Protein AF-A0A168EEK5-F1 (afdb_monomer)

Sequence (231 aa):
MYARYNQIPYPTHKSPMDGDTAHRDLDWIAAARTDRVFALAPSPRGPVPRAAKLRLLQTAFWPALARWVEARQEVLPGGTLVGGWWRADMLGMLDWYRDCLGLVPRWDDAVAAHRDGVWRDALLSSPWFHWPEFFHLLKEPVRDAEGRLVTEEATGGVLYRDRDPRGEGMEDAFMDVWEAVANKRPLKKTARGEFILPHMLPPRGEWKRIQQQRRKLMAQEAAEIGPCASC

Mean predicted aligned error: 12.56 Å

pLDDT: mean 74.33, std 18.14, range [28.52, 96.31]

Radius of gyration: 22.25 Å; Cα contacts (8 Å, |Δi|>4): 232; chains: 1; bounding box: 66×75×54 Å

Nearest PDB structures (foldseek):
  6wu6-assembly1_A  TM=2.302E-01  e=5.142E+00  Escherichia coli SE11

Organism: Cordyceps fumosorosea (strain ARSEF 2679) (NCBI:txid1081104)

Secondary structure (DSSP, 8-state):
-------PPPPSS--TTSS-TT---HHHHHHHHHSHHHH---BTTBSPPHHHHHHHIIIIIHHHHHHHHHHH-EE-TTS-EES---HHHHHHHHHHHHHHHTPPPTTT-HHHHTTS-HHHHHHHHSTTTT-GGGHHHHEEE-B-TTSPBPB-TTT-PBPEEEPPTTSTTHHHHHHHHHHHHHTTSPPPB-TTS-B--GGGSPPHHHHHHHHHHHHHHHHHHHHHS------

Foldseek 3Di:
DPPPPDLPPQDQADDQFPDPLPRRPVSNVVNLCPPCLQNDDQDVVGHRDPVSLLVCCQPPVQQSLLVNQVVQWDQDDPRDTDSFDDLRSVLSSLQVLCSSVVHDGCVNPVLRSLQVLSLLSCLQSHLCVPPCLCVVLQKDFDADPVRHFDADPVPRHTDIDGDRSRDPCSVVVSSVSCVVDRRPDDFDADPVRHGDTNVPDDDPVVVVVVVVVVVVVVVVVVVVPPDDPDD

Structure (mmCIF, N/CA/C/O backbone):
data_AF-A0A168EEK5-F1
#
_entry.id   AF-A0A168EEK5-F1
#
loop_
_atom_site.group_PDB
_atom_site.id
_atom_site.type_symbol
_atom_site.label_atom_id
_atom_site.label_alt_id
_atom_site.label_comp_id
_atom_site.label_asym_id
_atom_site.label_entity_id
_atom_site.label_seq_id
_atom_site.pdbx_PDB_ins_code
_atom_site.Cartn_x
_atom_site.Cartn_y
_atom_site.Cartn_z
_atom_site.occupancy
_atom_site.B_iso_or_equiv
_atom_site.auth_seq_id
_atom_site.auth_comp_id
_atom_site.auth_asym_id
_atom_site.auth_atom_id
_atom_site.pdbx_PDB_model_num
ATOM 1 N N . MET A 1 1 ? -37.521 -4.711 -8.723 1.00 28.52 1 MET A N 1
ATOM 2 C CA . MET A 1 1 ? -37.118 -5.326 -7.439 1.00 28.52 1 MET A CA 1
ATOM 3 C C . MET A 1 1 ? -35.620 -5.566 -7.474 1.00 28.52 1 MET A C 1
ATOM 5 O O . MET A 1 1 ? -35.177 -6.490 -8.140 1.00 28.52 1 MET A O 1
ATOM 9 N N . TYR A 1 2 ? -34.833 -4.694 -6.842 1.00 29.92 2 TYR A N 1
ATOM 10 C CA . TYR A 1 2 ? -33.397 -4.917 -6.689 1.00 29.92 2 TYR A CA 1
ATOM 11 C C . TYR A 1 2 ? -33.221 -6.009 -5.645 1.00 29.92 2 TYR A C 1
ATOM 13 O O . TYR A 1 2 ? -33.530 -5.791 -4.473 1.00 29.92 2 TYR A O 1
ATOM 21 N N . ALA A 1 3 ? -32.802 -7.198 -6.074 1.00 29.02 3 ALA A N 1
ATOM 22 C CA . ALA A 1 3 ? -32.396 -8.222 -5.133 1.00 29.02 3 ALA A CA 1
ATOM 23 C C . ALA A 1 3 ? -31.322 -7.604 -4.230 1.00 29.02 3 ALA A C 1
ATOM 25 O O . ALA A 1 3 ? -30.309 -7.083 -4.705 1.00 29.02 3 ALA A O 1
ATOM 26 N N . ARG A 1 4 ? -31.597 -7.604 -2.923 1.00 36.88 4 ARG A N 1
ATOM 27 C CA . ARG A 1 4 ? -30.590 -7.426 -1.881 1.00 36.88 4 ARG A CA 1
ATOM 28 C C . ARG A 1 4 ? -29.648 -8.614 -2.026 1.00 36.88 4 ARG A C 1
ATOM 30 O O . ARG A 1 4 ? -29.848 -9.649 -1.404 1.00 36.88 4 ARG A O 1
ATOM 37 N N . TYR A 1 5 ? -28.716 -8.514 -2.966 1.00 38.09 5 TYR A N 1
ATOM 38 C CA . TYR A 1 5 ? -27.687 -9.517 -3.145 1.00 38.09 5 TYR A CA 1
ATOM 39 C C . TYR A 1 5 ? -26.850 -9.477 -1.881 1.00 38.09 5 TYR A C 1
ATOM 41 O O . TYR A 1 5 ? -26.277 -8.437 -1.560 1.00 38.09 5 TYR A O 1
ATOM 49 N N . ASN A 1 6 ? -26.886 -10.588 -1.152 1.00 35.19 6 ASN A N 1
ATOM 50 C CA . ASN A 1 6 ? -26.105 -10.841 0.043 1.00 35.19 6 ASN A CA 1
ATOM 51 C C . ASN A 1 6 ? -24.663 -10.392 -0.215 1.00 35.19 6 ASN A C 1
ATOM 53 O O . ASN A 1 6 ? -23.906 -11.092 -0.886 1.00 35.19 6 ASN A O 1
ATOM 57 N N . GLN A 1 7 ? -24.299 -9.204 0.279 1.00 34.62 7 GLN A N 1
ATOM 58 C CA . GLN A 1 7 ? -22.907 -8.898 0.558 1.00 34.62 7 GLN A CA 1
ATOM 59 C C . GLN A 1 7 ? -22.486 -9.997 1.521 1.00 34.62 7 GLN A C 1
ATOM 61 O O . GLN A 1 7 ? -22.983 -10.044 2.646 1.00 34.62 7 GLN A O 1
ATOM 66 N N . ILE A 1 8 ? -21.665 -10.934 1.051 1.00 35.31 8 ILE A N 1
ATOM 67 C CA . ILE A 1 8 ? -20.994 -11.846 1.965 1.00 35.31 8 ILE A CA 1
ATOM 68 C C . ILE A 1 8 ? -20.246 -10.919 2.927 1.00 35.31 8 ILE A C 1
ATOM 70 O O . ILE A 1 8 ? -19.506 -10.053 2.445 1.00 35.31 8 ILE A O 1
ATOM 74 N N . PRO A 1 9 ? -20.512 -10.983 4.242 1.00 42.03 9 PRO A N 1
ATOM 75 C CA . PRO A 1 9 ? -19.801 -10.144 5.186 1.00 42.03 9 PRO A CA 1
ATOM 76 C C . PRO A 1 9 ? -18.316 -10.429 4.988 1.00 42.03 9 PRO A C 1
ATOM 78 O O . PRO A 1 9 ? -17.881 -11.568 5.149 1.00 42.03 9 PRO A O 1
ATOM 81 N N . TYR A 1 10 ? -17.561 -9.414 4.553 1.00 44.94 10 TYR A N 1
ATOM 82 C CA . TYR A 1 10 ? -16.107 -9.524 4.491 1.00 44.94 10 TYR A CA 1
ATOM 83 C C . TYR A 1 10 ? -15.633 -10.043 5.849 1.00 44.94 10 TYR A C 1
ATOM 85 O O . TYR A 1 10 ? -16.121 -9.519 6.856 1.00 44.94 10 TYR A O 1
ATOM 93 N N . PRO A 1 11 ? -14.751 -11.055 5.897 1.00 45.19 11 PRO A N 1
ATOM 94 C CA . PRO A 1 11 ? -14.487 -11.789 7.125 1.00 45.19 11 PRO A CA 1
ATOM 95 C C . PRO A 1 11 ? -14.164 -10.842 8.282 1.00 45.19 11 PRO A C 1
ATOM 97 O O . PRO A 1 11 ? -13.227 -10.045 8.234 1.00 45.19 11 PRO A O 1
ATOM 100 N N . THR A 1 12 ? -15.010 -10.884 9.308 1.00 39.84 12 THR A N 1
ATOM 101 C CA . THR A 1 12 ? -14.956 -10.005 10.483 1.00 39.84 12 THR A CA 1
ATOM 102 C C . THR A 1 12 ? -14.073 -10.564 11.597 1.00 39.84 12 THR A C 1
ATOM 104 O O . THR A 1 12 ? -13.832 -9.884 12.594 1.00 39.84 12 THR A O 1
ATOM 107 N N . HIS A 1 13 ? -13.613 -11.807 11.457 1.00 41.59 13 HIS A N 1
ATOM 108 C CA . HIS A 1 13 ? -12.846 -12.550 12.450 1.00 41.59 13 HIS A CA 1
ATOM 109 C C . HIS A 1 13 ? -11.891 -13.457 11.668 1.00 41.59 13 HIS A C 1
ATOM 111 O O . HIS A 1 13 ? -12.362 -14.228 10.839 1.00 41.59 13 HIS A O 1
ATOM 117 N N . LYS A 1 14 ? -10.587 -13.330 11.944 1.00 45.62 14 LYS A N 1
ATOM 118 C CA . LYS A 1 14 ? -9.422 -13.785 11.154 1.00 45.62 14 LYS A CA 1
ATOM 119 C C . LYS A 1 14 ? -9.026 -12.875 9.979 1.00 45.62 14 LYS A C 1
ATOM 121 O O . LYS A 1 14 ? -9.670 -12.817 8.935 1.00 45.62 14 LYS A O 1
ATOM 126 N N . SER A 1 15 ? -7.898 -12.189 10.169 1.00 41.69 15 SER A N 1
ATOM 127 C CA . SER A 1 15 ? -6.927 -11.932 9.100 1.00 41.69 15 SER A CA 1
ATOM 128 C C . SER A 1 15 ? -6.338 -13.281 8.652 1.00 41.69 15 SER A C 1
ATOM 130 O O . SER A 1 15 ? -6.262 -14.188 9.487 1.00 41.69 15 SER A O 1
ATOM 132 N N . PRO A 1 16 ? -5.936 -13.439 7.379 1.00 43.69 16 PRO A N 1
ATOM 133 C CA . PRO A 1 16 ? -5.444 -14.691 6.776 1.00 43.69 16 PRO A CA 1
ATOM 134 C C . PRO A 1 16 ? -4.060 -15.146 7.295 1.00 43.69 16 PRO A C 1
ATOM 136 O O . PRO A 1 16 ? -3.166 -15.457 6.517 1.00 43.69 16 PRO A O 1
ATOM 139 N N . MET A 1 17 ? -3.847 -15.113 8.608 1.00 42.84 17 MET A N 1
ATOM 140 C CA . MET A 1 17 ? -2.540 -14.790 9.176 1.00 42.84 17 MET A CA 1
ATOM 141 C C . MET A 1 17 ? -2.108 -15.590 10.398 1.00 42.84 17 MET A C 1
ATOM 143 O O . MET A 1 17 ? -0.962 -15.471 10.828 1.00 42.84 17 MET A O 1
ATOM 147 N N . ASP A 1 18 ? -2.987 -16.435 10.926 1.00 38.84 18 ASP A N 1
ATOM 148 C CA . ASP A 1 18 ? -2.570 -17.485 11.850 1.00 38.84 18 ASP A CA 1
ATOM 149 C C . ASP A 1 18 ? -2.325 -18.763 11.055 1.00 38.84 18 ASP A C 1
ATOM 151 O O . ASP A 1 18 ? -3.239 -19.531 10.754 1.00 38.84 18 ASP A O 1
ATOM 155 N N . GLY A 1 19 ? -1.067 -18.956 10.692 1.00 36.19 19 GLY A N 1
ATOM 156 C CA . GLY A 1 19 ? -0.589 -20.112 9.955 1.00 36.19 19 GLY A CA 1
ATOM 157 C C . GLY A 1 19 ? 0.558 -19.682 9.070 1.00 36.19 19 GLY A C 1
ATOM 158 O O . GLY A 1 19 ? 0.559 -18.564 8.559 1.00 36.19 19 GLY A O 1
ATOM 159 N N . ASP A 1 20 ? 1.557 -20.542 8.912 1.00 40.41 20 ASP A N 1
ATOM 160 C CA . ASP A 1 20 ? 2.596 -20.323 7.918 1.00 40.41 20 ASP A CA 1
ATOM 161 C C . ASP A 1 20 ? 1.953 -19.899 6.577 1.00 40.41 20 ASP A C 1
ATOM 163 O O . ASP A 1 20 ? 0.826 -20.293 6.260 1.00 40.41 20 ASP A O 1
ATOM 167 N N . THR A 1 21 ? 2.653 -19.082 5.796 1.00 44.56 21 THR A N 1
ATOM 168 C CA . THR A 1 21 ? 2.170 -18.491 4.536 1.00 44.56 21 THR A CA 1
ATOM 169 C C . THR A 1 21 ? 1.613 -19.482 3.487 1.00 44.56 21 THR A C 1
ATOM 171 O O . THR A 1 21 ? 1.213 -19.041 2.413 1.00 44.56 21 THR A O 1
ATOM 174 N N . ALA A 1 22 ? 1.576 -20.797 3.742 1.00 41.34 22 ALA A N 1
ATOM 175 C CA . ALA A 1 22 ? 0.928 -21.811 2.913 1.00 41.34 22 ALA A CA 1
ATOM 176 C C . ALA A 1 22 ? -0.596 -21.928 3.107 1.00 41.34 22 ALA A C 1
ATOM 178 O O . ALA A 1 22 ? -1.277 -22.406 2.198 1.00 41.34 22 ALA A O 1
ATOM 179 N N . HIS A 1 23 ? -1.168 -21.489 4.232 1.00 45.25 23 HIS A N 1
ATOM 180 C CA . HIS A 1 23 ? -2.604 -21.653 4.492 1.00 45.25 23 HIS A CA 1
ATOM 181 C C . HIS A 1 23 ? -3.375 -20.377 4.166 1.00 45.25 23 HIS A C 1
ATOM 183 O O . HIS A 1 23 ? -3.824 -19.646 5.046 1.00 45.25 23 HIS A O 1
ATOM 189 N N . ARG A 1 24 ? -3.548 -20.115 2.865 1.00 52.59 24 ARG A N 1
ATOM 190 C CA . ARG A 1 24 ? -4.517 -19.115 2.404 1.00 52.59 24 ARG A CA 1
ATOM 191 C C . ARG A 1 24 ? -5.878 -19.420 3.035 1.00 52.59 24 ARG A C 1
ATOM 193 O O . ARG A 1 24 ? -6.390 -20.529 2.877 1.00 52.59 24 ARG A O 1
ATOM 200 N N . ASP A 1 25 ? -6.481 -18.439 3.696 1.00 53.81 25 ASP A N 1
ATOM 201 C CA . ASP A 1 25 ? -7.824 -18.614 4.235 1.00 53.81 25 ASP A CA 1
ATOM 202 C C . ASP A 1 25 ? -8.812 -18.782 3.068 1.00 53.81 25 ASP A C 1
ATOM 204 O O . ASP A 1 25 ? -9.008 -17.873 2.248 1.00 53.81 25 ASP A O 1
ATOM 208 N N . LEU A 1 26 ? -9.390 -19.981 2.956 1.00 51.38 26 LEU A N 1
ATOM 209 C CA . LEU A 1 26 ? -10.348 -20.339 1.911 1.00 51.38 26 LEU A CA 1
ATOM 210 C C . LEU A 1 26 ? -11.530 -19.367 1.893 1.00 51.38 26 LEU A C 1
ATOM 212 O O . LEU A 1 26 ? -12.077 -19.130 0.819 1.00 51.38 26 LEU A O 1
ATOM 216 N N . ASP A 1 27 ? -11.863 -18.752 3.030 1.00 51.12 27 ASP A N 1
ATOM 217 C CA . ASP A 1 27 ? -12.952 -17.786 3.157 1.00 51.12 27 ASP A CA 1
ATOM 218 C C . ASP A 1 27 ? -12.638 -16.457 2.457 1.00 51.12 27 ASP A C 1
ATOM 220 O O . ASP A 1 27 ? -13.505 -15.882 1.795 1.00 51.12 27 ASP A O 1
ATOM 224 N N . TRP A 1 28 ? -11.386 -15.989 2.511 1.00 53.84 28 TRP A N 1
ATOM 225 C CA . TRP A 1 28 ? -10.958 -14.784 1.792 1.00 53.84 28 TRP A CA 1
ATOM 226 C C . TRP A 1 28 ? -10.849 -15.057 0.293 1.00 53.84 28 TRP A C 1
ATOM 228 O O . TRP A 1 28 ? -11.395 -14.287 -0.501 1.00 53.84 28 TRP A O 1
ATOM 238 N N . ILE A 1 29 ? -10.233 -16.185 -0.102 1.00 55.19 29 ILE A N 1
ATOM 239 C CA . ILE A 1 29 ? -10.212 -16.634 -1.505 1.00 55.19 29 ILE A CA 1
ATOM 240 C C . ILE A 1 29 ? -11.640 -16.742 -2.037 1.00 55.19 29 ILE A C 1
ATOM 242 O O . ILE A 1 29 ? -11.921 -16.243 -3.123 1.00 55.19 29 ILE A O 1
ATOM 246 N N . ALA A 1 30 ? -12.544 -17.380 -1.293 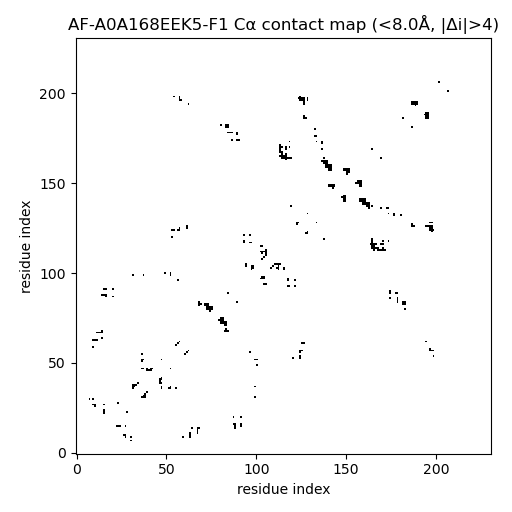1.00 53.50 30 ALA A N 1
ATOM 247 C CA . ALA A 1 30 ? -13.946 -17.504 -1.662 1.00 53.50 30 ALA A CA 1
ATOM 248 C C . ALA A 1 30 ? -14.610 -16.126 -1.768 1.00 53.50 30 ALA A C 1
ATOM 250 O O . ALA A 1 30 ? -15.314 -15.885 -2.745 1.00 53.50 30 ALA A O 1
ATOM 251 N N . ALA A 1 31 ? -14.339 -15.195 -0.848 1.00 55.78 31 ALA A N 1
ATOM 252 C CA . ALA A 1 31 ? -14.851 -13.828 -0.912 1.00 55.78 31 ALA A CA 1
ATOM 253 C C . ALA A 1 31 ? -14.387 -13.083 -2.179 1.00 55.78 31 ALA A C 1
ATOM 255 O O . ALA A 1 31 ? -15.227 -12.523 -2.879 1.00 55.78 31 ALA A O 1
ATOM 256 N N . ALA A 1 32 ? -13.104 -13.126 -2.569 1.00 57.59 32 ALA A N 1
ATOM 257 C CA . ALA A 1 32 ? -12.702 -12.564 -3.871 1.00 57.59 32 ALA A CA 1
ATOM 258 C C . ALA A 1 32 ? -13.276 -13.345 -5.051 1.00 57.59 32 ALA A C 1
ATOM 260 O O . ALA A 1 32 ? -13.756 -12.751 -6.009 1.00 57.59 32 ALA A O 1
ATOM 261 N N . ARG A 1 33 ? -13.265 -14.677 -5.009 1.00 54.09 33 ARG A N 1
ATOM 262 C CA . ARG A 1 33 ? -13.789 -15.511 -6.101 1.00 54.09 33 ARG A CA 1
ATOM 263 C C . ARG A 1 33 ? -15.305 -15.434 -6.256 1.00 54.09 33 ARG A C 1
ATOM 265 O O . ARG A 1 33 ? -15.821 -15.939 -7.247 1.00 54.09 33 ARG A O 1
ATOM 272 N N . THR A 1 34 ? -16.020 -14.820 -5.321 1.00 51.25 34 THR A N 1
ATOM 273 C CA . THR A 1 34 ? -17.468 -14.580 -5.405 1.00 51.25 34 THR A CA 1
ATOM 274 C C . THR A 1 34 ? -17.803 -13.102 -5.599 1.00 51.25 34 THR A C 1
ATOM 276 O O . THR A 1 34 ? -18.856 -12.787 -6.162 1.00 51.25 34 THR A O 1
ATOM 279 N N . ASP A 1 35 ? -16.904 -12.185 -5.228 1.00 59.31 35 ASP A N 1
ATOM 280 C CA . ASP A 1 35 ? -17.032 -10.770 -5.556 1.00 59.31 35 ASP A CA 1
ATOM 281 C C . ASP A 1 35 ? -16.874 -10.569 -7.062 1.00 59.31 35 ASP A C 1
ATOM 283 O O . ASP A 1 35 ? -15.833 -10.845 -7.652 1.00 59.31 35 ASP A O 1
ATOM 287 N N . ARG A 1 36 ? -17.909 -10.025 -7.700 1.00 58.09 36 ARG A N 1
ATOM 288 C CA . ARG A 1 36 ? -17.943 -9.799 -9.148 1.00 58.09 36 ARG A CA 1
ATOM 289 C C . ARG A 1 36 ? -16.754 -8.989 -9.684 1.00 58.09 36 ARG A C 1
ATOM 291 O O . ARG A 1 36 ? -16.426 -9.126 -10.857 1.00 58.09 36 ARG A O 1
ATOM 298 N N . VAL A 1 37 ? -16.111 -8.162 -8.863 1.00 59.50 37 VAL A N 1
ATOM 299 C CA . VAL A 1 37 ? -14.931 -7.364 -9.233 1.00 59.50 37 VAL A CA 1
ATOM 300 C C . VAL A 1 37 ? -13.685 -8.237 -9.437 1.00 59.50 37 VAL A C 1
ATOM 302 O O . VAL A 1 37 ? -12.851 -7.920 -10.289 1.00 59.50 37 VAL A O 1
ATOM 305 N N . PHE A 1 38 ? -13.559 -9.343 -8.702 1.00 55.56 38 PHE A N 1
ATOM 306 C CA . PHE A 1 38 ? -12.416 -10.261 -8.789 1.00 55.56 38 PHE A CA 1
ATOM 307 C C . PHE A 1 38 ? -12.769 -11.592 -9.477 1.00 55.56 38 PHE A C 1
ATOM 309 O O . PHE A 1 38 ? -11.918 -12.168 -10.149 1.00 55.56 38 PHE A O 1
ATOM 316 N N . ALA A 1 39 ? -14.022 -12.040 -9.366 1.00 53.78 39 ALA A N 1
ATOM 317 C CA . ALA A 1 39 ? -14.551 -13.306 -9.868 1.00 53.78 39 ALA A CA 1
ATOM 318 C C . ALA A 1 39 ? -14.950 -13.309 -11.346 1.00 53.78 39 ALA A C 1
ATOM 320 O O . ALA A 1 39 ? -14.949 -14.360 -11.988 1.00 53.78 39 ALA A O 1
ATOM 321 N N . LEU A 1 40 ? -15.386 -12.166 -11.889 1.00 48.25 40 LEU A N 1
ATOM 322 C CA . LEU A 1 40 ? -15.928 -12.157 -13.243 1.00 48.25 40 LEU A CA 1
ATOM 323 C C . LEU A 1 40 ? -14.801 -12.261 -14.272 1.00 48.25 40 LEU A C 1
ATOM 325 O O . LEU A 1 40 ? -14.017 -11.330 -14.469 1.00 48.25 40 LEU A O 1
ATOM 329 N N . ALA A 1 41 ? -14.811 -13.384 -14.995 1.00 45.84 41 ALA A N 1
ATOM 330 C CA . ALA A 1 41 ? -14.304 -13.474 -16.358 1.00 45.84 41 ALA A CA 1
ATOM 331 C C . ALA A 1 41 ? -14.811 -12.275 -17.190 1.00 45.84 41 ALA A C 1
ATOM 333 O O . ALA A 1 41 ? -15.887 -11.742 -16.886 1.00 45.84 41 ALA A O 1
ATOM 334 N N . PRO A 1 42 ? -14.054 -11.833 -18.214 1.00 45.56 42 PRO A N 1
ATOM 335 C CA . PRO A 1 42 ? -14.394 -10.662 -19.014 1.00 45.56 42 PRO A CA 1
ATOM 336 C C . PRO A 1 42 ? -15.874 -10.671 -19.401 1.00 45.56 42 PRO A C 1
ATOM 338 O O . PRO A 1 42 ? -16.367 -11.573 -20.073 1.00 45.56 42 PRO A O 1
ATOM 341 N N . SER A 1 43 ? -16.592 -9.662 -18.912 1.00 42.94 43 SER A N 1
ATOM 342 C CA . SER A 1 43 ? -17.974 -9.395 -19.288 1.00 42.94 43 SER A CA 1
ATOM 343 C C . SER A 1 43 ? -18.037 -9.166 -20.805 1.00 42.94 43 SER A C 1
ATOM 345 O O . SER A 1 43 ? -17.040 -8.739 -21.389 1.00 42.94 43 SER A O 1
ATOM 347 N N . PRO A 1 44 ? -19.200 -9.300 -21.465 1.00 46.38 44 PRO A N 1
ATOM 348 C CA . PRO A 1 44 ? -19.393 -8.731 -22.803 1.00 46.38 44 PRO A CA 1
ATOM 349 C C . PRO A 1 44 ? -19.100 -7.213 -22.872 1.00 46.38 44 PRO A C 1
ATOM 351 O O . PRO A 1 44 ? -19.009 -6.650 -23.955 1.00 46.38 44 PRO A O 1
ATOM 354 N N . ARG A 1 45 ? -18.919 -6.546 -21.719 1.00 52.66 45 ARG A N 1
ATOM 355 C CA . ARG A 1 45 ? -18.435 -5.162 -21.566 1.00 52.66 45 ARG A CA 1
ATOM 356 C C . ARG A 1 45 ? -16.917 -5.033 -21.310 1.00 52.66 45 ARG A C 1
ATOM 358 O O . ARG A 1 45 ? -16.461 -3.933 -21.015 1.00 52.66 45 ARG A O 1
ATOM 365 N N . GLY A 1 46 ? -16.148 -6.120 -21.394 1.00 52.88 46 GLY A N 1
ATOM 366 C CA . GLY A 1 46 ? -14.701 -6.172 -21.152 1.00 52.88 46 GLY A CA 1
ATOM 367 C C . GLY A 1 46 ? -14.291 -6.666 -19.749 1.00 52.88 46 GLY A C 1
ATOM 368 O O . GLY A 1 46 ? -15.144 -6.870 -18.879 1.00 52.88 46 GLY A O 1
ATOM 369 N N . PRO A 1 47 ? -12.983 -6.903 -19.519 1.00 61.50 47 PRO A N 1
ATOM 370 C CA . PRO A 1 47 ? -12.439 -7.275 -18.211 1.00 61.50 47 PRO A CA 1
ATOM 371 C C . PRO A 1 47 ? -12.632 -6.159 -17.173 1.00 61.50 47 PRO A C 1
ATOM 373 O O . PRO A 1 47 ? -12.636 -4.975 -17.512 1.00 61.50 47 PRO A O 1
ATOM 376 N N . VAL A 1 48 ? -12.767 -6.529 -15.893 1.00 67.31 48 VAL A N 1
ATOM 377 C CA . VAL A 1 48 ? -12.866 -5.553 -14.796 1.00 67.31 48 VAL A CA 1
ATOM 378 C C . VAL A 1 48 ? -11.589 -4.696 -14.755 1.00 67.31 48 VAL A C 1
ATOM 380 O O . VAL A 1 48 ? -10.493 -5.254 -14.644 1.00 67.31 48 VAL A O 1
ATOM 383 N N . PRO A 1 49 ? -11.690 -3.353 -14.810 1.00 74.69 49 PRO A N 1
ATOM 384 C CA . PRO A 1 49 ? -10.517 -2.486 -14.827 1.00 74.69 49 PRO A CA 1
ATOM 385 C C . PRO A 1 49 ? -9.658 -2.637 -13.568 1.00 74.69 49 PRO A C 1
ATOM 387 O O . PRO A 1 49 ? -10.183 -2.702 -12.454 1.00 74.69 49 PRO A O 1
ATOM 390 N N . ARG A 1 50 ? -8.329 -2.565 -13.728 1.00 81.69 50 ARG A N 1
ATOM 391 C CA . ARG A 1 50 ? -7.353 -2.543 -12.618 1.00 81.69 50 ARG A CA 1
ATOM 392 C C . ARG A 1 50 ? -7.752 -1.557 -11.513 1.00 81.69 50 ARG A C 1
ATOM 394 O O . ARG A 1 50 ? -7.698 -1.889 -10.336 1.00 81.69 50 ARG A O 1
ATOM 401 N N . ALA A 1 51 ? -8.216 -0.366 -11.891 1.00 80.44 51 ALA A N 1
ATOM 402 C CA . ALA A 1 51 ? -8.637 0.671 -10.952 1.00 80.44 51 ALA A CA 1
ATOM 403 C C . ALA A 1 51 ? -9.821 0.251 -10.060 1.00 80.44 51 ALA A C 1
ATOM 405 O O . ALA A 1 51 ? -9.865 0.626 -8.891 1.00 80.44 51 ALA A O 1
ATOM 406 N N . ALA A 1 52 ? -10.764 -0.547 -10.576 1.00 78.31 52 ALA A N 1
ATOM 407 C CA . ALA A 1 52 ? -11.889 -1.043 -9.784 1.00 78.31 52 ALA A CA 1
ATOM 408 C C . ALA A 1 52 ? -11.422 -2.058 -8.729 1.00 78.31 52 ALA A C 1
ATOM 410 O O . ALA A 1 52 ? -11.844 -1.986 -7.577 1.00 78.31 52 ALA A O 1
ATOM 411 N N . LYS A 1 53 ? -10.486 -2.936 -9.108 1.00 80.69 53 LYS A N 1
ATOM 412 C CA . LYS A 1 53 ? -9.838 -3.898 -8.206 1.00 80.69 53 LYS A CA 1
ATOM 413 C C . LYS A 1 53 ? -9.061 -3.195 -7.090 1.00 80.69 53 LYS A C 1
ATOM 415 O O . LYS A 1 53 ? -9.275 -3.482 -5.917 1.00 80.69 53 LYS A O 1
ATOM 420 N N . LEU A 1 54 ? -8.229 -2.210 -7.445 1.00 84.75 54 LEU A N 1
ATOM 421 C CA . LEU A 1 54 ? -7.481 -1.401 -6.474 1.00 84.75 54 LEU A CA 1
ATOM 422 C C . LEU A 1 54 ? -8.407 -0.629 -5.530 1.00 84.75 54 LEU A C 1
ATOM 424 O O . LEU A 1 54 ? -8.151 -0.572 -4.331 1.00 84.75 54 LEU A O 1
ATOM 428 N N . ARG A 1 55 ? -9.515 -0.081 -6.044 1.00 82.31 55 ARG A N 1
ATOM 429 C CA . ARG A 1 55 ? -10.510 0.598 -5.209 1.00 82.31 55 ARG A CA 1
ATOM 430 C C . ARG A 1 55 ? -11.136 -0.353 -4.194 1.00 82.31 55 ARG A C 1
ATOM 432 O O . ARG A 1 55 ? -11.325 0.049 -3.056 1.00 82.31 55 ARG A O 1
ATOM 439 N N . LEU A 1 56 ? -11.426 -1.595 -4.574 1.00 78.31 56 LEU A N 1
ATOM 440 C CA . LEU A 1 56 ? -11.996 -2.577 -3.655 1.00 78.31 56 LEU A CA 1
ATOM 441 C C . LEU A 1 56 ? -11.004 -2.987 -2.559 1.00 78.31 56 LEU A C 1
ATOM 443 O O . LEU A 1 56 ? -11.360 -3.003 -1.379 1.00 78.31 56 LEU A O 1
ATOM 447 N N . LEU A 1 57 ? -9.742 -3.225 -2.933 1.00 82.00 57 LEU A N 1
ATOM 448 C CA . LEU A 1 57 ? -8.655 -3.461 -1.975 1.00 82.00 57 LEU A CA 1
ATOM 449 C C . LEU A 1 57 ? -8.524 -2.293 -0.990 1.00 82.00 57 LEU A C 1
ATOM 451 O O . LEU A 1 57 ?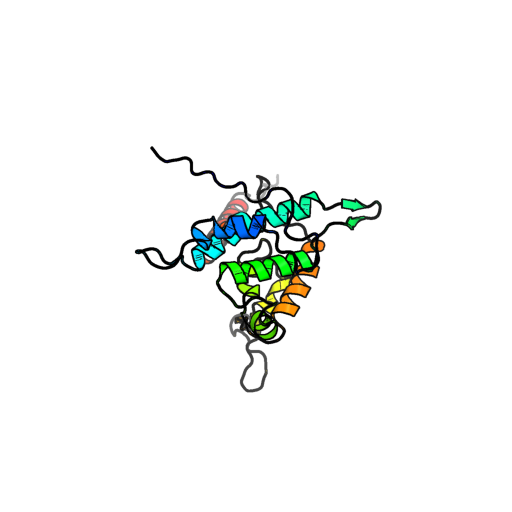 -8.399 -2.480 0.219 1.00 82.00 57 LEU A O 1
ATOM 455 N N . GLN A 1 58 ? -8.650 -1.076 -1.506 1.00 86.62 58 GLN A N 1
ATOM 456 C CA . GLN A 1 58 ? -8.642 0.149 -0.730 1.00 86.62 58 GLN A CA 1
ATOM 457 C C . GLN A 1 58 ? -9.824 0.305 0.224 1.00 86.62 58 GLN A C 1
ATOM 459 O O . GLN A 1 58 ? -9.614 0.653 1.379 1.00 86.62 58 GLN A O 1
ATOM 464 N N . THR A 1 59 ? -11.057 0.098 -0.231 1.00 81.31 59 THR A N 1
ATOM 465 C CA . THR A 1 59 ? -12.255 0.437 0.553 1.00 81.31 59 THR A CA 1
ATOM 466 C C . THR A 1 59 ? -12.729 -0.686 1.466 1.00 81.31 59 THR A C 1
ATOM 468 O O . THR A 1 59 ? -13.449 -0.409 2.421 1.00 81.31 59 THR A O 1
ATOM 471 N N . ALA A 1 60 ? -12.360 -1.937 1.180 1.00 76.50 60 ALA A N 1
ATOM 472 C CA . ALA A 1 60 ? -12.808 -3.100 1.945 1.00 76.50 60 ALA A CA 1
ATOM 473 C C . ALA A 1 60 ? -11.648 -3.804 2.660 1.00 76.50 60 ALA A C 1
ATOM 475 O O . ALA A 1 60 ? -11.661 -3.900 3.888 1.00 76.50 60 ALA A O 1
ATOM 476 N N . PHE A 1 61 ? -10.628 -4.236 1.911 1.00 77.06 61 PHE A N 1
ATOM 477 C CA . PHE A 1 61 ? -9.568 -5.106 2.436 1.00 77.06 61 PHE A CA 1
ATOM 478 C C . PHE A 1 61 ? -8.670 -4.382 3.434 1.00 77.06 61 PHE A C 1
ATOM 480 O O . PHE A 1 61 ? -8.503 -4.853 4.556 1.00 77.06 61 PHE A O 1
ATOM 487 N N . TRP A 1 62 ? -8.161 -3.202 3.071 1.00 84.94 62 TRP A N 1
ATOM 488 C CA . TRP A 1 62 ? -7.323 -2.405 3.965 1.00 84.94 62 TRP A CA 1
ATOM 489 C C . TRP A 1 62 ? -8.018 -2.086 5.301 1.00 84.94 62 TRP A C 1
ATOM 491 O O . TRP A 1 62 ? -7.426 -2.356 6.347 1.00 84.94 62 TRP A O 1
ATOM 501 N N . PRO A 1 63 ? -9.271 -1.584 5.323 1.00 83.00 63 PRO A N 1
ATOM 502 C CA . PRO A 1 63 ? -9.999 -1.389 6.573 1.00 83.00 63 PRO A CA 1
ATOM 503 C C . PRO A 1 63 ? -10.259 -2.663 7.371 1.00 83.00 63 PRO A C 1
ATOM 505 O O . PRO A 1 63 ? -10.223 -2.608 8.597 1.00 83.00 63 PRO A O 1
ATOM 508 N N . ALA A 1 64 ? -10.562 -3.786 6.713 1.00 76.81 64 ALA A N 1
ATOM 509 C CA . ALA A 1 64 ? -10.804 -5.053 7.401 1.00 76.81 64 ALA A CA 1
ATOM 510 C C . ALA A 1 64 ? -9.535 -5.554 8.102 1.00 76.81 64 ALA A C 1
ATOM 512 O O . ALA A 1 64 ? -9.573 -5.810 9.304 1.00 76.81 64 ALA A O 1
ATOM 513 N N . LEU A 1 65 ? -8.409 -5.584 7.382 1.00 78.19 65 LEU A N 1
ATOM 514 C CA . LEU A 1 65 ? -7.111 -5.973 7.929 1.00 78.19 65 LEU A CA 1
ATOM 515 C C . LEU A 1 65 ? -6.688 -5.046 9.074 1.00 78.19 65 LEU A C 1
ATOM 517 O O . LEU A 1 65 ? -6.331 -5.512 10.150 1.00 78.19 65 LEU A O 1
ATOM 521 N N . ALA A 1 66 ? -6.805 -3.730 8.883 1.00 83.25 66 ALA A N 1
ATOM 522 C CA . ALA A 1 66 ? -6.433 -2.764 9.908 1.00 83.25 66 ALA A CA 1
ATOM 523 C C . ALA A 1 66 ? -7.297 -2.873 11.177 1.00 83.25 66 ALA A C 1
ATOM 525 O O . ALA A 1 66 ? -6.750 -2.833 12.276 1.00 83.25 66 ALA A O 1
ATOM 526 N N . ARG A 1 67 ? -8.620 -3.073 11.052 1.00 81.38 67 ARG A N 1
ATOM 527 C CA . ARG A 1 67 ? -9.495 -3.330 12.214 1.00 81.38 67 ARG A CA 1
ATOM 528 C C . ARG A 1 67 ? -9.110 -4.612 12.940 1.00 81.38 67 ARG A C 1
ATOM 530 O O . ARG A 1 67 ? -9.139 -4.636 14.164 1.00 81.38 67 ARG A O 1
ATOM 537 N N . TRP A 1 68 ? -8.781 -5.667 12.199 1.00 76.56 68 TRP A N 1
ATOM 538 C CA . TRP A 1 68 ? -8.381 -6.932 12.801 1.00 76.56 68 TRP A CA 1
ATOM 539 C C . TRP A 1 68 ? -7.073 -6.793 13.584 1.00 76.56 68 TRP A C 1
ATOM 541 O O . TRP A 1 68 ? -7.020 -7.228 14.731 1.00 76.56 68 TRP A O 1
ATOM 551 N N . VAL A 1 69 ? -6.058 -6.130 13.012 1.00 78.94 69 VAL A N 1
ATOM 552 C CA . VAL A 1 69 ? -4.788 -5.884 13.714 1.00 78.94 69 VAL A CA 1
ATOM 553 C C . VAL A 1 69 ? -5.024 -5.049 14.972 1.00 78.94 69 VAL A C 1
ATOM 555 O O . VAL A 1 69 ? -4.559 -5.429 16.038 1.00 78.94 69 VAL A O 1
ATOM 558 N N . GLU A 1 70 ? -5.791 -3.957 14.890 1.00 80.50 70 GLU A N 1
ATOM 559 C CA . GLU A 1 70 ? -6.119 -3.136 16.066 1.00 80.50 70 GLU A CA 1
ATOM 560 C C . GLU A 1 70 ? -6.868 -3.919 17.155 1.00 80.50 70 GLU A C 1
ATOM 562 O O . GLU A 1 70 ? -6.623 -3.701 18.336 1.00 80.50 70 GLU A O 1
ATOM 567 N N . ALA A 1 71 ? -7.760 -4.842 16.784 1.00 78.88 71 ALA A N 1
ATOM 568 C CA . ALA A 1 71 ? -8.547 -5.616 17.745 1.00 78.88 71 ALA A CA 1
ATOM 569 C C . ALA A 1 71 ? -7.716 -6.625 18.556 1.00 78.88 71 ALA A C 1
ATOM 571 O O . ALA A 1 71 ? -8.133 -7.006 19.648 1.00 78.88 71 ALA A O 1
ATOM 572 N N . ARG A 1 72 ? -6.563 -7.063 18.035 1.00 76.88 72 ARG A N 1
ATOM 573 C CA . ARG A 1 72 ? -5.636 -7.970 18.734 1.00 76.88 72 ARG A CA 1
ATOM 574 C C . ARG A 1 72 ? -4.448 -7.251 19.379 1.00 76.88 72 ARG A C 1
ATOM 576 O O . ARG A 1 72 ? -3.620 -7.909 20.002 1.00 76.88 72 ARG A O 1
ATOM 583 N N . GLN A 1 73 ? -4.322 -5.939 19.177 1.00 80.06 73 GLN A N 1
ATOM 584 C CA . GLN A 1 73 ? -3.247 -5.165 19.779 1.00 80.06 73 GLN A CA 1
ATOM 585 C C . GLN A 1 73 ? -3.461 -5.074 21.288 1.00 80.06 73 GLN A C 1
ATOM 587 O O . GLN A 1 73 ? -4.476 -4.569 21.763 1.00 80.06 73 GLN A O 1
ATOM 592 N N . GLU A 1 74 ? -2.461 -5.517 22.034 1.00 80.56 74 GLU A N 1
ATOM 593 C CA . GLU A 1 74 ? -2.408 -5.419 23.484 1.00 80.56 74 GLU A CA 1
ATOM 594 C C . GLU A 1 74 ? -1.174 -4.609 23.877 1.00 80.56 74 GLU A C 1
ATOM 596 O O . GLU A 1 74 ? -0.075 -4.836 23.372 1.00 80.56 74 GLU A O 1
ATOM 601 N N . VAL A 1 75 ? -1.341 -3.638 24.774 1.00 79.44 75 VAL A N 1
ATOM 602 C CA . VAL A 1 75 ? -0.217 -2.890 25.345 1.00 79.44 75 VAL A CA 1
ATOM 603 C C . VAL A 1 75 ? 0.050 -3.454 26.732 1.00 79.44 75 VAL A C 1
ATOM 605 O O . VAL A 1 75 ? -0.734 -3.238 27.655 1.00 79.44 75 VAL A O 1
ATOM 608 N N . LEU A 1 76 ? 1.153 -4.186 26.875 1.00 81.06 76 LEU A N 1
ATOM 609 C CA . LEU A 1 76 ? 1.541 -4.797 28.143 1.00 81.06 76 LEU A CA 1
ATOM 610 C C . LEU A 1 76 ? 1.966 -3.738 29.178 1.00 81.06 76 LEU A C 1
ATOM 612 O O . LEU A 1 76 ? 2.405 -2.640 28.805 1.00 81.06 76 LEU A O 1
ATOM 616 N N . PR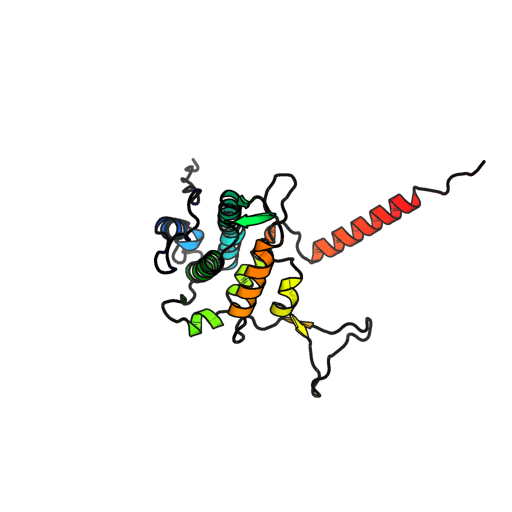O A 1 77 ? 1.932 -4.071 30.485 1.00 70.62 77 PRO A N 1
ATOM 617 C CA . PRO A 1 77 ? 2.548 -3.252 31.526 1.00 70.62 77 PRO A CA 1
ATOM 618 C C . PRO A 1 77 ? 4.037 -3.027 31.209 1.00 70.62 77 PRO A C 1
ATOM 620 O O . PRO A 1 77 ? 4.832 -3.962 31.225 1.00 70.62 77 PRO A O 1
ATOM 623 N N . GLY A 1 78 ? 4.403 -1.791 30.859 1.00 78.06 78 GLY A N 1
ATOM 624 C CA . GLY A 1 78 ? 5.733 -1.437 30.337 1.00 78.06 78 GLY A CA 1
ATOM 625 C C . GLY A 1 78 ? 5.718 -0.772 28.955 1.00 78.06 78 GLY A C 1
ATOM 626 O O . GLY A 1 78 ? 6.752 -0.290 28.505 1.00 78.06 78 GLY A O 1
ATOM 627 N N . GLY A 1 79 ? 4.556 -0.698 28.295 1.00 76.31 79 GLY A N 1
ATOM 628 C CA . GLY A 1 79 ? 4.388 -0.003 27.012 1.00 76.31 79 GLY A CA 1
ATOM 629 C C . GLY A 1 79 ? 4.738 -0.847 25.783 1.00 76.31 79 GLY A C 1
ATOM 630 O O . GLY A 1 79 ? 4.674 -0.346 24.662 1.00 76.31 79 GLY A O 1
ATOM 631 N N . THR A 1 80 ? 5.085 -2.122 25.972 1.00 77.94 80 THR A N 1
ATOM 632 C CA . THR A 1 80 ? 5.335 -3.065 24.877 1.00 77.94 80 THR A CA 1
ATOM 633 C C . THR A 1 80 ? 4.035 -3.380 24.146 1.00 77.94 80 THR A C 1
ATOM 635 O O . THR A 1 80 ? 3.081 -3.859 24.758 1.00 77.94 80 THR A O 1
ATOM 638 N N . LEU A 1 81 ? 4.013 -3.147 22.834 1.00 75.19 81 LEU A N 1
ATOM 639 C CA . LEU A 1 81 ? 2.909 -3.536 21.960 1.00 75.19 81 LEU A CA 1
ATOM 640 C C . LEU A 1 81 ? 3.050 -5.015 21.563 1.00 75.19 81 LEU A C 1
ATOM 642 O O . LEU A 1 81 ? 4.042 -5.403 20.946 1.00 75.19 81 LEU A O 1
ATOM 646 N N . VAL A 1 82 ? 2.043 -5.822 21.877 1.00 77.69 82 VAL A N 1
ATOM 647 C CA . VAL A 1 82 ? 1.867 -7.211 21.431 1.00 77.69 82 VAL A CA 1
ATOM 648 C C . VAL A 1 82 ? 0.692 -7.260 20.455 1.00 77.69 82 VAL A C 1
ATOM 650 O O . VAL A 1 82 ? -0.214 -6.436 20.527 1.00 77.69 82 VAL A O 1
ATOM 653 N N . GLY A 1 83 ? 0.724 -8.170 19.478 1.00 74.62 83 GLY A N 1
ATOM 654 C CA . GLY A 1 83 ? -0.352 -8.281 18.481 1.00 74.62 83 GLY A CA 1
ATOM 655 C C . GLY A 1 83 ? -0.397 -7.133 17.460 1.00 74.62 83 GLY A C 1
ATOM 656 O O . GLY A 1 83 ? -1.412 -6.929 16.801 1.00 74.62 83 GLY A O 1
ATOM 657 N N . GLY A 1 84 ? 0.695 -6.375 17.305 1.00 80.38 84 GLY A N 1
ATOM 658 C CA . GLY A 1 84 ? 0.852 -5.366 16.251 1.00 80.38 84 GLY A CA 1
ATOM 659 C C . GLY A 1 84 ? 0.854 -5.948 14.832 1.00 80.38 84 GLY A C 1
ATOM 660 O O . GLY A 1 84 ? 0.492 -7.095 14.614 1.00 80.38 84 GLY A O 1
ATOM 661 N N . TRP A 1 85 ? 1.258 -5.169 13.837 1.00 84.81 85 TRP A N 1
ATOM 662 C CA . TRP A 1 85 ? 1.431 -5.661 12.469 1.00 84.81 85 TRP A CA 1
ATOM 663 C C . TRP A 1 85 ? 2.602 -6.640 12.401 1.00 84.81 85 TRP A C 1
ATOM 665 O O . TRP A 1 85 ? 3.708 -6.297 12.819 1.00 84.81 85 TRP A O 1
ATOM 675 N N . TRP A 1 86 ? 2.393 -7.838 11.861 1.00 82.31 86 TRP A N 1
ATOM 676 C CA . TRP A 1 86 ? 3.469 -8.799 11.631 1.00 82.31 86 TRP A CA 1
ATOM 677 C C . TRP A 1 86 ? 3.877 -8.806 10.165 1.00 82.31 86 TRP A C 1
ATOM 679 O O . TRP A 1 86 ? 3.068 -8.539 9.277 1.00 82.31 86 TRP A O 1
ATOM 689 N N . ARG A 1 87 ? 5.133 -9.169 9.891 1.00 83.81 87 ARG A N 1
ATOM 690 C CA . ARG A 1 87 ? 5.634 -9.283 8.515 1.00 83.81 87 ARG A CA 1
ATOM 691 C C . ARG A 1 87 ? 4.802 -10.240 7.666 1.00 83.81 87 ARG A C 1
ATOM 693 O O . ARG A 1 87 ? 4.584 -9.983 6.486 1.00 83.81 87 ARG A O 1
ATOM 700 N N . ALA A 1 88 ? 4.290 -11.312 8.265 1.00 76.25 88 ALA A N 1
ATOM 701 C CA . ALA A 1 88 ? 3.388 -12.206 7.561 1.00 76.25 88 ALA A CA 1
ATOM 702 C C . ALA A 1 88 ? 2.100 -11.472 7.106 1.00 76.25 88 ALA A C 1
ATOM 704 O O . ALA A 1 88 ? 1.658 -11.738 5.993 1.00 76.25 88 ALA A O 1
ATOM 705 N N . ASP A 1 89 ? 1.551 -10.496 7.866 1.00 77.31 89 ASP A N 1
ATOM 706 C CA . ASP A 1 89 ? 0.290 -9.790 7.518 1.00 77.31 89 ASP A CA 1
ATOM 707 C C . ASP A 1 89 ? 0.508 -8.995 6.241 1.00 77.31 89 ASP A C 1
ATOM 709 O O . ASP A 1 89 ? -0.336 -8.920 5.348 1.00 77.31 89 ASP A O 1
ATOM 713 N N . MET A 1 90 ? 1.701 -8.420 6.167 1.00 84.06 90 MET A N 1
ATOM 714 C CA . MET A 1 90 ? 2.166 -7.627 5.054 1.00 84.06 90 MET A CA 1
ATOM 715 C C . MET A 1 90 ? 2.400 -8.488 3.811 1.00 84.06 90 MET A C 1
ATOM 717 O O . MET A 1 90 ? 1.934 -8.127 2.729 1.00 84.06 90 MET A O 1
ATOM 721 N N . LEU A 1 91 ? 3.044 -9.651 3.966 1.00 81.94 91 LEU A N 1
ATOM 722 C CA . LEU A 1 91 ? 3.261 -10.605 2.874 1.00 81.94 91 LEU A CA 1
ATOM 723 C C . LEU A 1 91 ? 1.937 -11.160 2.345 1.00 81.94 91 LEU A C 1
ATOM 725 O O . LEU A 1 91 ? 1.713 -11.147 1.137 1.00 81.94 91 LEU A O 1
ATOM 729 N N . GLY A 1 92 ? 1.036 -11.571 3.240 1.00 77.94 92 GLY A N 1
ATOM 730 C CA . GLY A 1 92 ? -0.296 -12.046 2.877 1.00 77.94 92 GLY A CA 1
ATOM 731 C C . GLY A 1 92 ? -1.091 -10.985 2.117 1.00 77.94 92 GLY A C 1
ATOM 732 O O . GLY A 1 92 ? -1.745 -11.294 1.122 1.00 77.94 92 GLY A O 1
ATOM 733 N N . MET A 1 93 ? -0.972 -9.712 2.512 1.00 81.81 93 MET A N 1
ATOM 734 C CA . MET A 1 93 ? -1.579 -8.614 1.763 1.00 81.81 93 MET A CA 1
ATOM 735 C C . MET A 1 93 ? -0.973 -8.470 0.360 1.00 81.81 93 MET A C 1
ATOM 737 O O . MET A 1 93 ? -1.728 -8.311 -0.595 1.00 81.81 93 MET A O 1
ATOM 741 N N . LEU A 1 94 ? 0.354 -8.532 0.191 1.00 86.38 94 LEU A N 1
ATOM 742 C CA . LEU A 1 94 ? 0.982 -8.452 -1.138 1.00 86.38 94 LEU A CA 1
ATOM 743 C C . LEU A 1 94 ? 0.580 -9.620 -2.043 1.00 86.38 94 LEU A C 1
ATOM 745 O O . LEU A 1 94 ? 0.209 -9.399 -3.197 1.00 86.38 94 LEU A O 1
ATOM 749 N N . ASP A 1 95 ? 0.575 -10.840 -1.511 1.00 80.06 95 ASP A N 1
ATOM 750 C CA . ASP A 1 95 ? 0.119 -12.027 -2.237 1.00 80.06 95 ASP A CA 1
ATOM 751 C C . ASP A 1 95 ? -1.354 -11.882 -2.658 1.00 80.06 95 ASP A C 1
ATOM 753 O O . ASP A 1 95 ? -1.738 -12.250 -3.770 1.00 80.06 95 ASP A O 1
ATOM 757 N N . TRP A 1 96 ? -2.164 -11.202 -1.845 1.00 78.56 96 TRP A N 1
ATOM 758 C CA . TRP A 1 96 ? -3.532 -10.868 -2.211 1.00 78.56 96 TRP A CA 1
ATOM 759 C C . TRP A 1 96 ? -3.648 -9.857 -3.355 1.00 78.56 96 TRP A C 1
ATOM 761 O O . TRP A 1 96 ? -4.495 -10.017 -4.240 1.00 78.56 96 TRP A O 1
ATOM 771 N N . TYR A 1 97 ? -2.798 -8.823 -3.383 1.00 85.81 97 TYR A N 1
ATOM 772 C CA . TYR A 1 97 ? -2.732 -7.933 -4.546 1.00 85.81 97 TYR A CA 1
ATOM 773 C C . TYR A 1 97 ? -2.395 -8.722 -5.807 1.00 85.81 97 TYR A C 1
ATOM 775 O O . TYR A 1 97 ? -3.010 -8.475 -6.846 1.00 85.81 97 TYR A O 1
ATOM 783 N N . ARG A 1 98 ? -1.457 -9.671 -5.726 1.00 85.88 98 ARG A N 1
ATOM 784 C CA . ARG A 1 98 ? -1.066 -10.496 -6.873 1.00 85.88 98 ARG A CA 1
ATOM 785 C C . ARG A 1 98 ? -2.235 -11.306 -7.400 1.00 85.88 98 ARG A C 1
ATOM 787 O O . ARG A 1 98 ? -2.564 -11.178 -8.578 1.00 85.88 98 ARG A O 1
ATOM 794 N N . ASP A 1 99 ? -2.928 -12.020 -6.520 1.00 77.62 99 ASP A N 1
ATOM 795 C CA . ASP A 1 99 ? -4.109 -12.808 -6.877 1.00 77.62 99 ASP A CA 1
ATOM 796 C C . ASP A 1 99 ? -5.198 -11.938 -7.515 1.00 77.62 99 ASP A C 1
ATOM 798 O O . ASP A 1 99 ? -5.712 -12.231 -8.598 1.00 77.62 99 ASP A O 1
ATOM 802 N N . CYS A 1 100 ? -5.515 -10.810 -6.881 1.00 77.06 100 CYS A N 1
ATOM 803 C CA . CYS A 1 100 ? -6.530 -9.885 -7.366 1.00 77.06 100 CYS A CA 1
ATOM 804 C C . CYS A 1 100 ? -6.183 -9.312 -8.743 1.00 77.06 100 CYS A C 1
ATOM 806 O O . CYS A 1 100 ? -7.064 -9.126 -9.592 1.00 77.06 100 CYS A O 1
ATOM 808 N N . LEU A 1 101 ? -4.909 -9.002 -8.973 1.00 82.88 101 LEU A N 1
ATOM 809 C CA . LEU A 1 101 ? -4.418 -8.354 -10.185 1.00 82.88 101 LEU A CA 1
ATOM 810 C C . LEU A 1 101 ? -4.002 -9.345 -11.280 1.00 82.88 101 LEU A C 1
ATOM 812 O O . LEU A 1 101 ? -3.701 -8.893 -12.384 1.00 82.88 101 LEU A O 1
ATOM 816 N N . GLY A 1 102 ? -4.054 -10.652 -11.013 1.00 81.19 102 GLY A N 1
ATOM 817 C CA . GLY A 1 102 ? -3.623 -11.694 -11.945 1.00 81.19 102 GLY A CA 1
ATOM 818 C C . GLY A 1 102 ? -2.112 -11.686 -12.184 1.00 81.19 102 GLY A C 1
ATOM 819 O O . GLY A 1 102 ? -1.675 -11.902 -13.312 1.00 81.19 102 GLY A O 1
ATOM 820 N N . LEU A 1 103 ? -1.330 -11.355 -11.155 1.00 86.81 103 LEU A N 1
ATOM 821 C CA . LEU A 1 103 ? 0.132 -11.409 -11.179 1.00 86.81 103 LEU A CA 1
ATOM 822 C C . LEU A 1 103 ? 0.624 -12.791 -10.745 1.00 86.81 103 LEU A C 1
ATOM 824 O O . LEU A 1 103 ? -0.130 -13.574 -10.169 1.00 86.81 103 LEU A O 1
ATOM 828 N N . VAL A 1 104 ? 1.898 -13.070 -11.027 1.00 85.19 104 VAL A N 1
ATOM 829 C CA . VAL A 1 104 ? 2.538 -14.328 -10.641 1.00 85.19 104 VAL A CA 1
ATOM 830 C C . VAL A 1 104 ? 2.646 -14.386 -9.120 1.00 85.19 104 VAL A C 1
ATOM 832 O O . VAL A 1 104 ? 3.236 -13.481 -8.524 1.00 85.19 104 VAL A O 1
ATOM 835 N N . PRO A 1 105 ? 2.087 -15.414 -8.476 1.00 78.56 105 PRO A N 1
ATOM 836 C CA . PRO A 1 105 ? 2.212 -15.542 -7.042 1.00 78.56 105 PRO A CA 1
ATOM 837 C C . PRO A 1 105 ? 3.621 -15.932 -6.598 1.00 78.56 105 PRO A C 1
ATOM 839 O O . PRO A 1 105 ? 4.341 -16.648 -7.293 1.00 78.56 105 PRO A O 1
ATOM 842 N N . ARG A 1 106 ? 3.989 -15.527 -5.380 1.00 81.69 106 ARG A N 1
ATOM 843 C CA . ARG A 1 106 ? 5.335 -15.732 -4.827 1.00 81.69 106 ARG A CA 1
ATOM 844 C C . ARG A 1 106 ? 5.747 -17.200 -4.685 1.00 81.69 106 ARG A C 1
ATOM 846 O O . ARG A 1 106 ? 6.929 -17.497 -4.799 1.00 81.69 106 ARG A O 1
ATOM 853 N N . TRP A 1 107 ? 4.811 -18.111 -4.423 1.00 76.94 107 TRP A N 1
ATOM 854 C CA . TRP A 1 107 ? 5.117 -19.548 -4.323 1.00 76.94 107 TRP A CA 1
ATOM 855 C C . TRP A 1 107 ? 5.267 -20.229 -5.689 1.00 76.94 107 TRP A C 1
ATOM 857 O O . TRP A 1 107 ? 5.892 -21.283 -5.753 1.00 76.94 107 TRP A O 1
ATOM 867 N N . ASP A 1 108 ? 4.707 -19.650 -6.756 1.00 79.94 108 ASP A N 1
ATOM 868 C CA . ASP A 1 108 ? 4.860 -20.182 -8.113 1.00 79.94 108 ASP A CA 1
ATOM 869 C C . ASP A 1 108 ? 6.210 -19.740 -8.695 1.00 79.94 108 ASP A C 1
ATOM 871 O O . ASP A 1 108 ? 6.946 -20.551 -9.252 1.00 79.94 108 ASP A O 1
ATOM 875 N N . ASP A 1 109 ? 6.560 -18.461 -8.516 1.00 85.62 109 ASP A N 1
ATOM 876 C CA . ASP A 1 109 ? 7.872 -17.913 -8.862 1.00 85.62 109 ASP A CA 1
ATOM 877 C C . ASP A 1 109 ? 8.191 -16.697 -7.979 1.00 85.62 109 ASP A C 1
ATOM 879 O O . ASP A 1 109 ? 7.694 -15.584 -8.188 1.00 85.62 109 ASP A O 1
ATOM 883 N N . ALA A 1 110 ? 9.059 -16.905 -6.988 1.00 84.25 110 ALA A N 1
ATOM 884 C CA . ALA A 1 110 ? 9.464 -15.854 -6.062 1.00 84.25 110 ALA A CA 1
ATOM 885 C C . ALA A 1 110 ? 10.218 -14.717 -6.769 1.00 84.25 110 ALA A C 1
ATOM 887 O O . ALA A 1 110 ? 10.026 -13.551 -6.432 1.00 84.25 110 ALA A O 1
ATOM 888 N N . VAL A 1 111 ? 11.046 -15.024 -7.773 1.00 87.31 111 VAL A N 1
ATOM 889 C CA . VAL A 1 111 ? 11.844 -14.013 -8.483 1.00 87.31 111 VAL A CA 1
ATOM 890 C C . VAL A 1 111 ? 10.935 -13.106 -9.306 1.00 87.31 111 VAL A C 1
ATOM 892 O O . VAL A 1 111 ? 11.111 -11.885 -9.292 1.00 87.31 111 VAL A O 1
ATOM 895 N N . ALA A 1 112 ? 9.952 -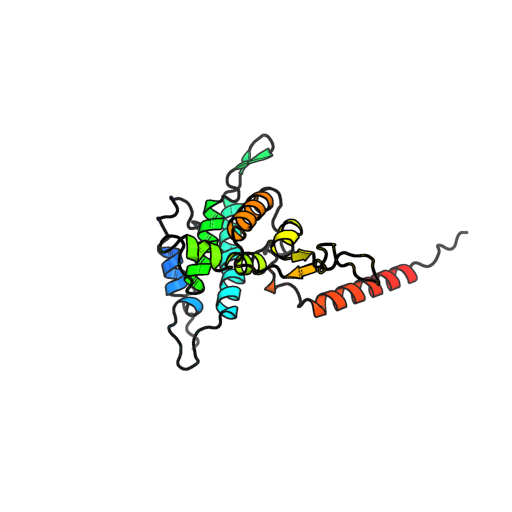13.685 -9.999 1.00 87.56 112 ALA A N 1
ATOM 896 C CA . ALA A 1 112 ? 8.953 -12.917 -10.732 1.00 87.56 112 ALA A CA 1
ATOM 897 C C . ALA A 1 112 ? 8.091 -12.067 -9.787 1.00 87.56 112 ALA A C 1
ATOM 899 O O . ALA A 1 112 ? 7.882 -10.883 -10.056 1.00 87.56 112 ALA A O 1
ATOM 900 N N . ALA A 1 113 ? 7.648 -12.639 -8.664 1.00 86.62 113 ALA A N 1
ATOM 901 C CA . ALA A 1 113 ? 6.842 -11.939 -7.668 1.00 86.62 113 ALA A CA 1
ATOM 902 C C . ALA A 1 113 ? 7.572 -10.726 -7.067 1.00 86.62 113 ALA A C 1
ATOM 904 O O . ALA A 1 113 ? 6.989 -9.649 -7.000 1.00 86.62 113 ALA A O 1
ATOM 905 N N . HIS A 1 114 ? 8.860 -10.848 -6.727 1.00 87.62 114 HIS A N 1
ATOM 906 C CA . HIS A 1 114 ? 9.655 -9.733 -6.189 1.00 87.62 114 HIS A CA 1
ATOM 907 C C . HIS A 1 114 ? 9.919 -8.598 -7.199 1.00 87.62 114 HIS A C 1
ATOM 909 O O . HIS A 1 114 ? 10.382 -7.520 -6.820 1.00 87.62 114 HIS A O 1
ATOM 915 N N . ARG A 1 115 ? 9.652 -8.824 -8.493 1.00 92.50 115 ARG A N 1
ATOM 916 C CA . ARG A 1 115 ? 9.911 -7.876 -9.592 1.00 92.50 115 ARG A CA 1
ATOM 917 C C . ARG A 1 115 ? 8.634 -7.379 -10.278 1.00 92.50 115 ARG A C 1
ATOM 919 O O . ARG A 1 115 ? 8.712 -6.630 -11.252 1.00 92.50 115 ARG A O 1
ATOM 926 N N . ASP A 1 116 ? 7.453 -7.751 -9.788 1.00 93.38 116 ASP A N 1
ATOM 927 C CA . ASP A 1 116 ? 6.173 -7.363 -10.397 1.00 93.38 116 ASP A CA 1
ATOM 928 C C . ASP A 1 116 ? 5.797 -5.882 -10.140 1.00 93.38 116 ASP A C 1
ATOM 930 O O . ASP A 1 116 ? 5.039 -5.279 -10.911 1.00 93.38 116 ASP A O 1
ATOM 934 N N . GLY A 1 117 ? 6.389 -5.270 -9.106 1.00 94.62 117 GLY A N 1
ATOM 935 C CA . GLY A 1 117 ? 6.162 -3.888 -8.679 1.00 94.62 117 GLY A CA 1
ATOM 936 C C . GLY A 1 117 ? 4.868 -3.666 -7.887 1.00 94.62 117 GLY A C 1
ATOM 937 O O . GLY A 1 117 ? 4.477 -2.514 -7.671 1.00 94.62 117 GLY A O 1
ATOM 938 N N . VAL A 1 118 ? 4.201 -4.736 -7.446 1.00 94.50 118 VAL A N 1
ATOM 939 C CA . VAL A 1 118 ? 2.889 -4.701 -6.786 1.00 94.50 118 VAL A CA 1
ATOM 940 C C . VAL A 1 118 ? 2.908 -3.958 -5.451 1.00 94.50 118 VAL A C 1
ATOM 942 O O . VAL A 1 118 ? 1.915 -3.336 -5.067 1.00 94.50 118 VAL A O 1
ATOM 945 N N . TRP A 1 119 ? 4.060 -3.930 -4.780 1.00 95.06 119 TRP A N 1
ATOM 946 C CA . TRP A 1 119 ? 4.264 -3.184 -3.539 1.00 95.06 119 TRP A CA 1
ATOM 947 C C . TRP A 1 119 ? 3.884 -1.702 -3.677 1.00 95.06 119 TRP A C 1
ATOM 949 O O . TRP A 1 119 ? 3.373 -1.096 -2.733 1.00 95.06 119 TRP A O 1
ATOM 959 N N . ARG A 1 120 ? 4.072 -1.102 -4.864 1.00 95.56 120 ARG A N 1
ATOM 960 C CA . ARG A 1 120 ? 3.708 0.299 -5.102 1.00 95.56 120 ARG A CA 1
ATOM 961 C C . ARG A 1 120 ? 2.196 0.477 -5.110 1.00 95.56 120 ARG A C 1
ATOM 963 O O . ARG A 1 120 ? 1.706 1.443 -4.529 1.00 95.56 120 ARG A O 1
ATOM 970 N N . ASP A 1 121 ? 1.457 -0.434 -5.735 1.00 93.94 121 ASP A N 1
ATOM 971 C CA . ASP A 1 121 ? -0.007 -0.403 -5.700 1.00 93.94 121 ASP A CA 1
ATOM 972 C C . ASP A 1 121 ? -0.526 -0.619 -4.278 1.00 93.94 121 ASP A C 1
ATOM 974 O O . ASP A 1 121 ? -1.440 0.091 -3.847 1.00 93.94 121 ASP A O 1
ATOM 978 N N . ALA A 1 122 ? 0.093 -1.534 -3.526 1.00 93.56 122 ALA A N 1
ATOM 979 C CA . ALA A 1 122 ? -0.221 -1.752 -2.120 1.00 93.56 122 ALA A CA 1
ATOM 980 C C . ALA A 1 122 ? -0.002 -0.473 -1.299 1.00 93.56 122 ALA A C 1
ATOM 982 O O . ALA A 1 122 ? -0.931 -0.006 -0.644 1.00 93.56 122 ALA A O 1
ATOM 983 N N . LEU A 1 123 ? 1.163 0.175 -1.407 1.00 94.25 123 LEU A N 1
ATOM 984 C CA . LEU A 1 123 ? 1.448 1.429 -0.707 1.00 94.25 123 LEU A CA 1
ATOM 985 C C . LEU A 1 123 ? 0.457 2.540 -1.076 1.00 94.25 123 LEU A C 1
ATOM 987 O O . LEU A 1 123 ? -0.101 3.185 -0.186 1.00 94.25 123 LEU A O 1
ATOM 991 N N . LEU A 1 124 ? 0.222 2.761 -2.372 1.00 91.88 124 LEU A N 1
ATOM 992 C CA . LEU A 1 124 ? -0.598 3.868 -2.878 1.00 91.88 124 LEU A CA 1
ATOM 993 C C . LEU A 1 124 ? -2.096 3.703 -2.602 1.00 91.88 124 LEU A C 1
ATOM 995 O O . LEU A 1 124 ? -2.841 4.676 -2.701 1.00 91.88 124 LEU A O 1
ATOM 999 N N . SER A 1 125 ? -2.535 2.497 -2.256 1.00 90.88 125 SER A N 1
ATOM 1000 C CA . SER A 1 125 ? -3.902 2.195 -1.825 1.00 90.88 125 SER A CA 1
ATOM 1001 C C . SER A 1 125 ? -4.032 2.048 -0.302 1.00 90.88 125 SER A C 1
ATOM 1003 O O . SER A 1 125 ? -5.150 2.112 0.214 1.00 90.88 125 SER A O 1
ATOM 1005 N N . SER A 1 126 ? -2.915 1.891 0.415 1.00 91.06 1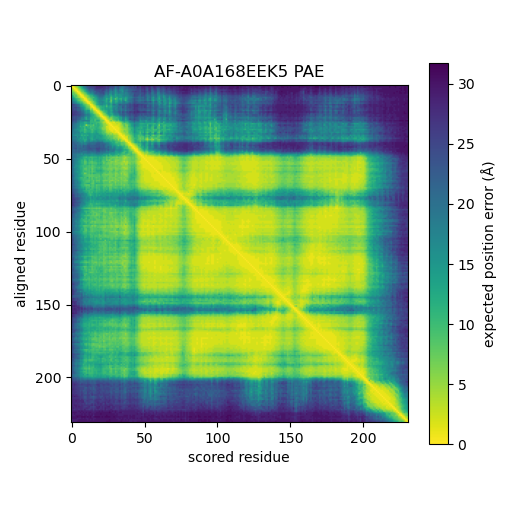26 SER A N 1
ATOM 1006 C CA . SER A 1 126 ? -2.879 1.666 1.862 1.00 91.06 126 SER A CA 1
ATOM 1007 C C . SER A 1 126 ? -3.229 2.905 2.695 1.00 91.06 126 SER A C 1
ATOM 1009 O O . SER A 1 126 ? -3.126 4.035 2.211 1.00 91.06 126 SER A O 1
ATOM 1011 N N . PRO A 1 127 ? -3.543 2.732 3.992 1.00 90.94 127 PRO A N 1
ATOM 1012 C CA . PRO A 1 127 ? -3.627 3.834 4.956 1.00 90.94 127 PRO A CA 1
ATOM 1013 C C . PRO A 1 127 ? -2.320 4.639 5.139 1.00 90.94 127 PRO A C 1
ATOM 1015 O O . PRO A 1 127 ? -2.359 5.790 5.585 1.00 90.94 127 PRO A O 1
ATOM 1018 N N . TRP A 1 128 ? -1.161 4.071 4.780 1.00 91.69 128 TRP A N 1
ATOM 1019 C CA . TRP A 1 128 ? 0.160 4.699 4.942 1.00 91.69 128 TRP A CA 1
ATOM 1020 C C . TRP A 1 128 ? 0.642 5.489 3.723 1.00 91.69 128 TRP A C 1
ATOM 1022 O O . TRP A 1 128 ? 1.709 6.090 3.772 1.00 91.69 128 TRP A O 1
ATOM 1032 N N . PHE A 1 129 ? -0.140 5.561 2.646 1.00 90.50 129 PHE A N 1
ATOM 1033 C CA . PHE A 1 129 ? 0.240 6.198 1.373 1.00 90.50 129 PHE A CA 1
ATOM 1034 C C . PHE A 1 129 ? 0.844 7.615 1.463 1.00 90.50 129 PHE A C 1
ATOM 1036 O O . PHE A 1 129 ? 1.496 8.078 0.530 1.00 90.50 129 PHE A O 1
ATOM 1043 N N . HIS A 1 130 ? 0.565 8.344 2.545 1.00 86.62 130 HIS A N 1
ATOM 1044 C CA . HIS A 1 130 ? 0.985 9.729 2.757 1.00 86.62 130 HIS A CA 1
ATOM 1045 C C . HIS A 1 130 ? 2.177 9.868 3.712 1.00 86.62 130 HIS A C 1
ATOM 1047 O O . HIS A 1 130 ? 2.493 10.982 4.133 1.00 86.62 130 HIS A O 1
ATOM 1053 N N . TRP A 1 131 ? 2.790 8.759 4.119 1.00 90.06 131 TRP A N 1
ATOM 1054 C CA . TRP A 1 131 ? 3.821 8.769 5.143 1.00 90.06 131 TRP A CA 1
ATOM 1055 C C . TRP A 1 131 ? 5.197 9.041 4.539 1.00 90.06 131 TRP A C 1
ATOM 1057 O O . TRP A 1 131 ? 5.559 8.425 3.532 1.00 90.06 131 TRP A O 1
ATOM 1067 N N . PRO A 1 132 ? 5.965 9.973 5.131 1.00 91.31 132 PRO A N 1
ATOM 1068 C CA . PRO A 1 132 ? 7.231 10.423 4.567 1.00 91.31 132 PRO A CA 1
ATOM 1069 C C . PRO A 1 132 ? 8.298 9.327 4.549 1.00 91.31 132 PRO A C 1
ATOM 1071 O O . PRO A 1 132 ? 9.174 9.361 3.688 1.00 91.31 132 PRO A O 1
ATOM 1074 N N . GLU A 1 133 ? 8.216 8.338 5.440 1.00 93.62 133 GLU A N 1
ATOM 1075 C CA . GLU A 1 133 ? 9.163 7.225 5.512 1.00 93.62 133 GLU A CA 1
ATOM 1076 C C . GLU A 1 133 ? 9.247 6.449 4.186 1.00 93.62 133 GLU A C 1
ATOM 1078 O O . GLU A 1 133 ? 10.324 5.993 3.820 1.00 93.62 133 GLU A O 1
ATOM 1083 N N . PHE A 1 134 ? 8.170 6.395 3.393 1.00 93.81 134 PHE A N 1
ATOM 1084 C CA . PHE A 1 134 ? 8.166 5.729 2.084 1.00 93.81 134 PHE A CA 1
ATOM 1085 C C . PHE A 1 134 ? 8.723 6.583 0.935 1.00 93.81 134 PHE A C 1
ATOM 1087 O O . PHE A 1 134 ? 8.819 6.105 -0.197 1.00 93.81 134 PHE A O 1
ATOM 1094 N N . PHE A 1 135 ? 9.086 7.848 1.172 1.00 93.19 135 PHE A N 1
ATOM 1095 C CA . PHE A 1 135 ? 9.487 8.769 0.104 1.00 93.19 135 PHE A CA 1
ATOM 1096 C C . PHE A 1 135 ? 10.651 8.229 -0.736 1.00 93.19 135 PHE A C 1
ATOM 1098 O O . PHE A 1 135 ? 10.592 8.284 -1.961 1.00 93.19 135 PHE A O 1
ATOM 1105 N N . HIS A 1 136 ? 11.662 7.644 -0.093 1.00 91.38 136 HIS A N 1
ATOM 1106 C CA . HIS A 1 136 ? 12.848 7.096 -0.758 1.00 91.38 136 HIS A CA 1
ATOM 1107 C C . HIS A 1 136 ? 12.563 5.846 -1.610 1.00 91.38 136 HIS A C 1
ATOM 1109 O O . HIS A 1 136 ? 13.363 5.499 -2.476 1.00 91.38 136 HIS A O 1
ATOM 1115 N N . LEU A 1 137 ? 11.431 5.172 -1.382 1.00 94.62 137 LEU A N 1
ATOM 1116 C CA . LEU A 1 137 ? 10.971 4.060 -2.217 1.00 94.62 137 LEU A CA 1
ATOM 1117 C C . LEU A 1 137 ? 10.229 4.573 -3.454 1.00 94.62 137 LEU A C 1
ATOM 1119 O O . LEU A 1 137 ? 10.291 3.990 -4.535 1.00 94.62 137 LEU A O 1
ATOM 1123 N N . LEU A 1 138 ? 9.509 5.684 -3.302 1.00 94.25 138 LEU A N 1
ATOM 1124 C CA . LEU A 1 138 ? 8.726 6.292 -4.373 1.00 94.25 138 LEU A CA 1
ATOM 1125 C C . LEU A 1 138 ? 9.583 7.143 -5.311 1.00 94.25 138 LEU A C 1
ATOM 1127 O O . LEU A 1 138 ? 9.329 7.176 -6.516 1.00 94.25 138 LEU A O 1
ATOM 1131 N N . LYS A 1 139 ? 10.574 7.842 -4.760 1.00 92.88 139 LYS A N 1
ATOM 1132 C CA . LYS A 1 139 ? 11.346 8.870 -5.445 1.00 92.88 139 LYS A CA 1
ATOM 1133 C C . LYS A 1 139 ? 12.835 8.602 -5.346 1.00 92.88 139 LYS A C 1
ATOM 1135 O O . LYS A 1 139 ? 13.342 8.184 -4.311 1.00 92.88 139 LYS A O 1
ATOM 1140 N N . GLU A 1 140 ? 13.541 8.929 -6.416 1.00 92.62 140 GLU A N 1
ATOM 1141 C CA . GLU A 1 140 ? 14.998 8.941 -6.439 1.00 92.62 140 GLU A CA 1
ATOM 1142 C C . GLU A 1 140 ? 15.524 10.279 -6.959 1.00 92.62 140 GLU A C 1
ATOM 1144 O O . GLU A 1 140 ? 14.862 10.912 -7.791 1.00 92.62 140 GLU A O 1
ATOM 1149 N N . PRO A 1 141 ? 16.680 10.741 -6.456 1.00 92.56 141 PRO A N 1
ATOM 1150 C CA . PRO A 1 141 ? 17.267 11.982 -6.923 1.00 92.56 141 PRO A CA 1
ATOM 1151 C C . PRO A 1 141 ? 17.726 11.851 -8.377 1.00 92.56 141 PRO A C 1
ATOM 1153 O O . PRO A 1 141 ? 18.324 10.846 -8.767 1.00 92.56 141 PRO A O 1
ATOM 1156 N N . VAL A 1 142 ? 17.480 12.890 -9.169 1.00 92.75 142 VAL A N 1
ATOM 1157 C CA . VAL A 1 142 ? 17.988 12.995 -10.536 1.00 92.75 142 VAL A CA 1
ATOM 1158 C C . VAL A 1 142 ? 19.465 13.368 -10.482 1.00 92.75 142 VAL A C 1
ATOM 1160 O O . VAL A 1 142 ? 19.862 14.271 -9.741 1.00 92.75 142 VAL A O 1
ATOM 1163 N N . ARG A 1 143 ? 20.278 12.661 -11.267 1.00 92.12 143 ARG A N 1
ATOM 1164 C CA . ARG A 1 143 ? 21.712 12.917 -11.401 1.00 92.12 143 ARG A CA 1
ATOM 1165 C C . ARG A 1 143 ? 22.051 13.349 -12.826 1.00 92.12 143 ARG A C 1
ATOM 1167 O O . ARG A 1 143 ? 21.407 12.874 -13.762 1.00 92.12 143 ARG A O 1
ATOM 1174 N N . ASP A 1 144 ? 23.015 14.256 -12.962 1.00 91.38 144 ASP A N 1
ATOM 1175 C CA . ASP A 1 144 ? 23.583 14.669 -14.249 1.00 91.38 144 ASP A CA 1
ATOM 1176 C C . ASP A 1 144 ? 24.515 13.585 -14.827 1.00 91.38 144 ASP A C 1
ATOM 1178 O O . ASP A 1 144 ? 24.685 12.509 -14.242 1.00 91.38 144 ASP A O 1
ATOM 1182 N N . ALA A 1 145 ? 25.097 13.849 -16.001 1.00 91.25 145 ALA A N 1
ATOM 1183 C CA . ALA A 1 145 ? 26.002 12.916 -16.673 1.00 91.25 145 ALA A CA 1
ATOM 1184 C C . ALA A 1 145 ? 27.281 12.638 -15.858 1.00 91.25 145 ALA A C 1
ATOM 1186 O O . ALA A 1 145 ? 27.882 11.574 -15.990 1.00 91.25 145 ALA A O 1
ATOM 1187 N N . GLU A 1 146 ? 27.657 13.558 -14.971 1.00 91.19 146 GLU A N 1
ATOM 1188 C CA . GLU A 1 146 ? 28.801 13.454 -14.068 1.00 91.19 146 GLU A CA 1
ATOM 1189 C C . GLU A 1 146 ? 28.435 12.812 -12.713 1.00 91.19 146 GLU A C 1
ATOM 1191 O O . GLU A 1 146 ? 29.283 12.684 -11.827 1.00 91.19 146 GLU A O 1
ATOM 1196 N N . GLY A 1 147 ? 27.179 12.392 -12.528 1.00 87.06 147 GLY A N 1
ATOM 1197 C CA . GLY A 1 147 ? 26.687 11.737 -11.316 1.00 87.06 147 GLY A CA 1
ATOM 1198 C C . GLY A 1 147 ? 26.344 12.685 -10.160 1.00 87.06 147 GLY A C 1
ATOM 1199 O O . GLY A 1 147 ? 26.018 12.209 -9.062 1.00 87.06 147 GLY A O 1
ATOM 1200 N N . ARG A 1 148 ? 26.379 14.004 -10.368 1.00 89.69 148 ARG A N 1
ATOM 1201 C CA . ARG A 1 148 ? 26.017 15.024 -9.371 1.00 89.69 148 ARG A CA 1
ATOM 1202 C C . ARG A 1 148 ? 24.508 15.216 -9.321 1.00 89.69 148 ARG A C 1
ATOM 1204 O O . ARG A 1 148 ? 23.802 14.978 -10.293 1.00 89.69 148 ARG A O 1
ATOM 1211 N N . LEU A 1 149 ? 24.004 15.638 -8.163 1.00 90.69 149 LEU A N 1
ATOM 1212 C CA . LEU A 1 149 ? 22.579 15.901 -7.972 1.00 90.69 149 LEU A CA 1
ATOM 1213 C C . LEU A 1 149 ? 22.148 17.107 -8.808 1.00 90.69 149 LEU A C 1
ATOM 1215 O O . LEU A 1 149 ? 22.724 18.184 -8.679 1.00 90.69 149 LEU A O 1
ATOM 1219 N N . VAL A 1 150 ? 21.102 16.929 -9.611 1.00 88.94 150 VAL A N 1
ATOM 1220 C CA . VAL A 1 150 ? 20.446 18.042 -10.298 1.00 88.94 150 VAL A CA 1
ATOM 1221 C C . VAL A 1 150 ? 19.604 18.802 -9.278 1.00 88.94 150 VAL A C 1
ATOM 1223 O O . VAL A 1 150 ? 18.808 18.199 -8.552 1.00 88.94 150 VAL A O 1
ATOM 1226 N N . THR A 1 151 ? 19.771 20.121 -9.219 1.00 88.81 151 THR A N 1
ATOM 1227 C CA . THR A 1 151 ? 18.983 21.013 -8.365 1.00 88.81 151 THR A CA 1
ATOM 1228 C C . THR A 1 151 ? 18.063 21.898 -9.202 1.00 88.81 151 THR A C 1
ATOM 1230 O O . THR A 1 151 ? 18.380 22.271 -10.328 1.00 88.81 151 THR A O 1
ATOM 1233 N N . GLU A 1 152 ? 16.892 22.227 -8.664 1.00 81.25 152 GLU A N 1
ATOM 1234 C CA . GLU A 1 152 ? 15.996 23.219 -9.247 1.00 81.25 152 GLU A CA 1
ATOM 1235 C C . GLU A 1 152 ? 16.597 24.619 -9.078 1.00 81.25 152 GLU A C 1
ATOM 1237 O O . GLU A 1 152 ? 16.779 25.088 -7.953 1.00 81.25 152 GLU A O 1
ATOM 1242 N N . GLU A 1 153 ? 16.850 25.318 -10.186 1.00 74.94 153 GLU A N 1
ATOM 1243 C CA . GLU A 1 153 ? 17.478 26.651 -10.186 1.00 74.94 153 GLU A CA 1
ATOM 1244 C C . GLU A 1 153 ? 16.730 27.676 -9.316 1.00 74.94 153 GLU A C 1
ATOM 1246 O O . GLU A 1 153 ? 17.347 28.522 -8.675 1.00 74.94 153 GLU A O 1
ATOM 1251 N N . ALA A 1 154 ? 15.399 27.582 -9.251 1.00 72.38 154 ALA A N 1
ATOM 1252 C CA . ALA A 1 154 ? 14.562 28.539 -8.529 1.00 72.38 154 ALA A CA 1
ATOM 1253 C C . ALA A 1 154 ? 14.527 28.327 -7.005 1.00 72.38 154 ALA A C 1
ATOM 1255 O O . ALA A 1 154 ? 14.218 29.260 -6.266 1.00 72.38 154 ALA A O 1
ATOM 1256 N N . THR A 1 155 ? 14.778 27.107 -6.523 1.00 73.88 155 THR A N 1
ATOM 1257 C CA . THR A 1 155 ? 14.584 26.740 -5.107 1.00 73.88 155 THR A CA 1
ATOM 1258 C C . THR A 1 155 ? 15.847 26.195 -4.447 1.00 73.88 155 THR A C 1
ATOM 1260 O O . THR A 1 155 ? 15.886 26.070 -3.224 1.00 73.88 155 THR A O 1
ATOM 1263 N N . GLY A 1 156 ? 16.869 25.840 -5.233 1.00 78.69 156 GLY A N 1
ATOM 1264 C CA . GLY A 1 156 ? 18.048 25.109 -4.767 1.00 78.69 156 GLY A CA 1
ATOM 1265 C C . GLY A 1 156 ? 17.740 23.680 -4.299 1.00 78.69 156 GLY A C 1
ATOM 1266 O O . GLY A 1 156 ? 18.624 23.008 -3.772 1.00 78.69 156 GLY A O 1
ATOM 1267 N N . GLY A 1 157 ? 16.500 23.205 -4.457 1.00 84.12 157 GLY A N 1
ATOM 1268 C CA . GLY A 1 157 ? 16.074 21.877 -4.026 1.00 84.12 157 GLY A CA 1
ATOM 1269 C C . GLY A 1 157 ? 16.557 20.781 -4.972 1.00 84.12 157 GLY A C 1
ATOM 1270 O O . GLY A 1 157 ? 16.640 20.989 -6.177 1.00 84.12 157 GLY A O 1
ATOM 1271 N N . VAL A 1 158 ? 16.856 19.593 -4.440 1.00 88.00 158 VAL A N 1
ATOM 1272 C CA . VAL A 1 158 ? 17.208 18.420 -5.262 1.00 88.00 158 VAL A CA 1
ATOM 1273 C C . VAL A 1 158 ? 16.005 18.004 -6.110 1.00 88.00 158 VAL A C 1
ATOM 1275 O O . VAL A 1 158 ? 14.900 17.854 -5.587 1.00 88.00 158 VAL A O 1
ATOM 1278 N N . LEU A 1 159 ? 16.227 17.782 -7.405 1.00 89.31 159 LEU A N 1
ATOM 1279 C CA . LEU A 1 159 ? 15.212 17.275 -8.319 1.00 89.31 159 LEU A CA 1
ATOM 1280 C C . LEU A 1 159 ? 15.016 15.768 -8.104 1.00 89.31 159 LEU A C 1
ATOM 1282 O O . LEU A 1 159 ? 15.981 15.008 -8.032 1.00 89.31 159 LEU A O 1
ATOM 1286 N N . TYR A 1 160 ? 13.761 15.321 -8.049 1.00 90.94 160 TYR A N 1
ATOM 1287 C CA . TYR A 1 160 ? 13.407 13.911 -7.864 1.00 90.94 160 TYR A CA 1
ATOM 1288 C C . TYR A 1 160 ? 12.553 13.387 -9.015 1.00 90.94 160 TYR A C 1
ATOM 1290 O O . TYR A 1 160 ? 11.631 14.063 -9.476 1.00 90.94 160 TYR A O 1
ATOM 1298 N N . ARG A 1 161 ? 12.782 12.133 -9.408 1.00 91.31 161 ARG A N 1
ATOM 1299 C CA . ARG A 1 161 ? 11.932 11.389 -10.351 1.00 91.31 161 ARG A CA 1
ATOM 1300 C C . ARG A 1 161 ? 11.278 10.187 -9.679 1.00 91.31 161 ARG A C 1
ATOM 1302 O O . ARG A 1 161 ? 11.682 9.783 -8.590 1.00 91.31 161 ARG A O 1
ATOM 1309 N N . ASP A 1 162 ? 10.234 9.646 -10.304 1.00 93.25 162 ASP A N 1
ATOM 1310 C CA . ASP A 1 162 ? 9.631 8.390 -9.850 1.00 93.25 162 ASP A CA 1
ATOM 1311 C C . ASP A 1 162 ? 10.619 7.241 -10.023 1.00 93.25 162 ASP A C 1
ATOM 1313 O O . ASP A 1 162 ? 11.175 7.052 -11.104 1.00 93.25 162 ASP A O 1
ATOM 1317 N N . ARG A 1 163 ? 10.819 6.468 -8.955 1.00 93.31 163 ARG A N 1
ATOM 1318 C CA . ARG A 1 163 ? 11.615 5.242 -9.015 1.00 93.31 163 ARG A CA 1
ATOM 1319 C C . ARG A 1 163 ? 10.853 4.160 -9.788 1.00 93.31 163 ARG A C 1
ATOM 1321 O O . ARG A 1 163 ? 9.619 4.154 -9.761 1.00 93.31 163 ARG A O 1
ATOM 1328 N N . ASP A 1 164 ? 11.544 3.238 -10.449 1.00 93.75 164 ASP A N 1
ATOM 1329 C CA . ASP A 1 164 ? 10.906 2.048 -11.025 1.00 93.75 164 ASP A CA 1
ATOM 1330 C C . ASP A 1 164 ? 10.475 1.089 -9.897 1.00 93.75 164 ASP A C 1
ATOM 1332 O O . ASP A 1 164 ? 11.321 0.677 -9.099 1.00 93.75 164 ASP A O 1
ATOM 1336 N N . PRO A 1 165 ? 9.183 0.725 -9.782 1.00 94.81 165 PRO A N 1
ATOM 1337 C CA . PRO A 1 165 ? 8.750 -0.213 -8.758 1.00 94.81 165 PRO A CA 1
ATOM 1338 C C . PRO A 1 165 ? 9.249 -1.644 -8.986 1.00 94.81 165 PRO A C 1
ATOM 1340 O O . PRO A 1 165 ? 9.210 -2.433 -8.051 1.00 94.81 165 PRO A O 1
ATOM 1343 N N . ARG A 1 166 ? 9.733 -1.991 -10.181 1.00 95.38 166 ARG A N 1
ATOM 1344 C CA . ARG A 1 166 ? 10.227 -3.339 -10.514 1.00 95.38 166 ARG A CA 1
ATOM 1345 C C . ARG A 1 166 ? 11.722 -3.527 -10.255 1.00 95.38 166 ARG A C 1
ATOM 1347 O O . ARG A 1 166 ? 12.274 -4.574 -10.587 1.00 95.38 166 ARG A O 1
ATOM 1354 N N . GLY A 1 167 ? 12.378 -2.505 -9.702 1.00 91.62 167 GLY A N 1
ATOM 1355 C CA . GLY A 1 167 ? 13.788 -2.568 -9.338 1.00 91.62 167 GLY A CA 1
ATOM 1356 C C . GLY A 1 167 ? 14.074 -3.695 -8.344 1.00 91.62 167 GLY A C 1
ATOM 1357 O O . GLY A 1 167 ? 13.249 -4.020 -7.491 1.00 91.62 167 GLY A O 1
ATOM 1358 N N . GLU A 1 168 ? 15.262 -4.280 -8.448 1.00 89.62 168 GLU A N 1
ATOM 1359 C CA . GLU A 1 168 ? 15.719 -5.327 -7.536 1.00 89.62 168 GLU A CA 1
ATOM 1360 C C . GLU A 1 168 ? 15.734 -4.843 -6.076 1.00 89.62 168 GLU A C 1
ATOM 1362 O O . GLU A 1 168 ? 16.120 -3.709 -5.790 1.00 89.62 168 GLU A O 1
ATOM 1367 N N . GLY A 1 169 ? 15.266 -5.693 -5.154 1.00 91.44 169 GLY A N 1
ATOM 1368 C CA . GLY A 1 169 ? 15.202 -5.400 -3.717 1.00 91.44 169 GLY A CA 1
ATOM 1369 C C . GLY A 1 169 ? 14.154 -4.358 -3.298 1.00 91.44 169 GLY A C 1
ATOM 1370 O O . GLY A 1 169 ? 14.042 -4.054 -2.113 1.00 91.44 169 GLY A O 1
ATOM 1371 N N . MET A 1 170 ? 13.367 -3.804 -4.230 1.00 94.94 170 MET A N 1
ATOM 1372 C CA . MET A 1 170 ? 12.384 -2.759 -3.909 1.00 94.94 170 MET A CA 1
ATOM 1373 C C . MET A 1 170 ? 11.231 -3.259 -3.041 1.00 94.94 170 MET A C 1
ATOM 1375 O O . MET A 1 170 ? 10.757 -2.519 -2.180 1.00 94.94 170 MET A O 1
ATOM 1379 N N . GLU A 1 171 ? 10.786 -4.497 -3.250 1.00 94.56 171 GLU A N 1
ATOM 1380 C CA . GLU A 1 171 ? 9.750 -5.101 -2.415 1.00 94.56 171 GLU A CA 1
ATOM 1381 C C . GLU A 1 171 ? 10.238 -5.348 -0.990 1.00 94.56 171 GLU A C 1
ATOM 1383 O O . GLU A 1 171 ? 9.548 -4.969 -0.050 1.00 94.56 171 GLU A O 1
ATOM 1388 N N . ASP A 1 172 ? 11.438 -5.903 -0.818 1.00 93.75 172 ASP A N 1
ATOM 1389 C CA . ASP A 1 172 ? 12.007 -6.143 0.512 1.00 93.75 172 ASP A CA 1
ATOM 1390 C C . ASP A 1 172 ? 12.207 -4.826 1.268 1.00 93.75 172 ASP A C 1
ATOM 1392 O O . ASP A 1 172 ? 11.787 -4.694 2.416 1.00 93.75 172 ASP A O 1
ATOM 1396 N N . ALA A 1 173 ? 12.734 -3.801 0.588 1.00 95.38 173 ALA A N 1
ATOM 1397 C CA . ALA A 1 173 ? 12.870 -2.466 1.159 1.00 95.38 173 ALA A CA 1
ATOM 1398 C C . ALA A 1 173 ? 11.508 -1.856 1.541 1.00 95.38 173 ALA A C 1
ATOM 1400 O O . ALA A 1 173 ? 11.384 -1.200 2.577 1.00 95.38 173 ALA A O 1
ATOM 1401 N N . PHE A 1 174 ? 10.466 -2.082 0.735 1.00 96.31 174 PHE A N 1
ATOM 1402 C CA . PHE A 1 174 ? 9.103 -1.694 1.089 1.00 96.31 174 PHE A CA 1
ATOM 1403 C C . PHE A 1 174 ? 8.602 -2.423 2.337 1.00 96.31 174 PHE A C 1
ATOM 1405 O O . PHE A 1 174 ? 8.053 -1.771 3.225 1.00 96.31 174 PHE A O 1
ATOM 1412 N N . MET A 1 175 ? 8.806 -3.736 2.418 1.00 93.56 175 MET A N 1
ATOM 1413 C CA . MET A 1 175 ? 8.389 -4.557 3.553 1.00 93.56 175 MET A CA 1
ATOM 1414 C C . MET A 1 175 ? 9.052 -4.101 4.852 1.00 93.56 175 MET A C 1
ATOM 1416 O O . MET A 1 175 ? 8.369 -3.940 5.861 1.00 93.56 175 MET A O 1
ATOM 1420 N N . ASP A 1 176 ? 10.349 -3.803 4.816 1.00 94.31 176 ASP A N 1
ATOM 1421 C CA . ASP A 1 176 ? 11.103 -3.355 5.989 1.00 94.31 176 ASP A CA 1
ATOM 1422 C C . ASP A 1 176 ? 10.630 -1.984 6.487 1.00 94.31 176 ASP A C 1
ATOM 1424 O O . ASP A 1 176 ? 10.430 -1.775 7.688 1.00 94.31 176 ASP A O 1
ATOM 1428 N N . VAL A 1 177 ? 10.389 -1.044 5.566 1.00 94.94 177 VAL A N 1
ATOM 1429 C CA . VAL A 1 177 ? 9.830 0.268 5.917 1.00 94.94 177 VAL A CA 1
ATOM 1430 C C . VAL A 1 177 ? 8.415 0.109 6.453 1.00 94.94 177 VAL A C 1
ATOM 1432 O O . VAL A 1 177 ? 8.080 0.708 7.473 1.00 94.94 177 VAL A O 1
ATOM 1435 N N . TRP A 1 178 ? 7.580 -0.701 5.805 1.00 93.44 178 TRP A N 1
ATOM 1436 C CA . TRP A 1 178 ? 6.206 -0.897 6.239 1.00 93.44 178 TRP A CA 1
ATOM 1437 C C . TRP A 1 178 ? 6.143 -1.498 7.645 1.00 93.44 178 TRP A C 1
ATOM 1439 O O . TRP A 1 178 ? 5.449 -0.947 8.500 1.00 93.44 178 TRP A O 1
ATOM 1449 N N . GLU A 1 179 ? 6.934 -2.529 7.931 1.00 90.56 179 GLU A N 1
ATOM 1450 C CA . GLU A 1 179 ? 7.047 -3.156 9.251 1.00 90.56 179 GLU A CA 1
ATOM 1451 C C . GLU A 1 179 ? 7.495 -2.166 10.333 1.00 90.56 179 GLU A C 1
ATOM 1453 O O . GLU A 1 179 ? 6.869 -2.065 11.398 1.00 90.56 179 GLU A O 1
ATOM 1458 N N . ALA A 1 180 ? 8.526 -1.368 10.038 1.00 89.56 180 ALA A N 1
ATOM 1459 C CA . ALA A 1 180 ? 9.039 -0.354 10.953 1.00 89.56 180 ALA A CA 1
ATOM 1460 C C . ALA A 1 180 ? 8.012 0.750 11.250 1.00 89.56 180 ALA A C 1
ATOM 1462 O O . ALA A 1 180 ? 7.980 1.300 12.355 1.00 89.56 180 ALA A O 1
ATOM 1463 N N . VAL A 1 181 ? 7.187 1.092 10.264 1.00 91.19 181 VAL A N 1
ATOM 1464 C CA . VAL A 1 181 ? 6.244 2.209 10.312 1.00 91.19 181 VAL A CA 1
ATOM 1465 C C . VAL A 1 181 ? 4.916 1.795 10.950 1.00 91.19 181 VAL A C 1
ATOM 1467 O O . VAL A 1 181 ? 4.401 2.509 11.813 1.00 91.19 181 VAL A O 1
ATOM 1470 N N . ALA A 1 182 ? 4.375 0.637 10.572 1.00 89.56 182 ALA A N 1
ATOM 1471 C CA . ALA A 1 182 ? 3.044 0.180 10.965 1.00 89.56 182 ALA A CA 1
ATOM 1472 C C . ALA A 1 182 ? 2.901 -0.062 12.474 1.00 89.56 182 ALA A C 1
ATOM 1474 O O . ALA A 1 182 ? 1.833 0.169 13.035 1.00 89.56 182 ALA A O 1
ATOM 1475 N N . ASN A 1 183 ? 3.980 -0.479 13.141 1.00 85.31 183 ASN A N 1
ATOM 1476 C CA . ASN A 1 183 ? 3.975 -0.770 14.577 1.00 85.31 183 ASN A CA 1
ATOM 1477 C C . ASN A 1 183 ? 4.289 0.435 15.468 1.00 85.31 183 ASN A C 1
ATOM 1479 O O . ASN A 1 183 ? 3.972 0.423 16.653 1.00 85.31 183 ASN A O 1
ATOM 1483 N N . LYS A 1 184 ? 4.924 1.477 14.927 1.00 84.88 184 LYS A N 1
ATOM 1484 C CA . LYS A 1 184 ? 5.370 2.631 15.728 1.00 84.88 184 LYS A CA 1
ATOM 1485 C C . L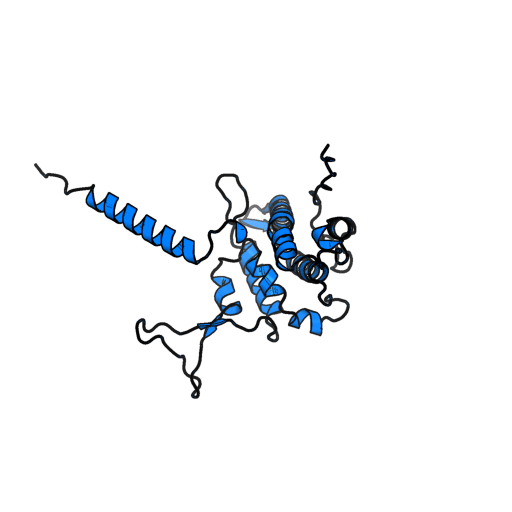YS A 1 184 ? 4.382 3.777 15.740 1.00 84.88 184 LYS A C 1
ATOM 1487 O O . LYS A 1 184 ? 4.532 4.719 16.516 1.00 84.88 184 LYS A O 1
ATOM 1492 N N . ARG A 1 185 ? 3.430 3.765 14.820 1.00 82.44 185 ARG A N 1
ATOM 1493 C CA . ARG A 1 185 ? 2.676 4.961 14.503 1.00 82.44 185 ARG A CA 1
ATOM 1494 C C . ARG A 1 185 ? 1.216 4.613 14.216 1.00 82.44 185 ARG A C 1
ATOM 1496 O O . ARG A 1 185 ? 0.941 3.759 13.373 1.00 82.44 185 ARG A O 1
ATOM 1503 N N . PRO A 1 186 ? 0.277 5.292 14.885 1.00 81.38 186 PRO A N 1
ATOM 1504 C CA . PRO A 1 186 ? -1.134 4.986 14.748 1.00 81.38 186 PRO A CA 1
ATOM 1505 C C . PRO A 1 186 ? -1.652 5.370 13.361 1.00 81.38 186 PRO A C 1
ATOM 1507 O O . PRO A 1 186 ? -1.276 6.401 12.791 1.00 81.38 186 PRO A O 1
ATOM 1510 N N . LEU A 1 187 ? -2.562 4.554 12.832 1.00 87.75 187 LEU A N 1
ATOM 1511 C CA . LEU A 1 187 ? -3.277 4.880 11.607 1.00 87.75 187 LEU A CA 1
ATOM 1512 C C . LEU A 1 187 ? -4.152 6.114 11.822 1.00 87.75 187 LEU A C 1
ATOM 1514 O O . LEU A 1 187 ? -4.868 6.229 12.818 1.00 87.75 187 LEU A O 1
ATOM 1518 N N . LYS A 1 188 ? -4.127 7.044 10.865 1.00 86.94 188 LYS A N 1
ATOM 1519 C CA . LYS A 1 188 ? -5.000 8.217 10.932 1.00 86.94 188 LYS A CA 1
ATOM 1520 C C . LYS A 1 188 ? -6.448 7.802 10.691 1.00 86.94 188 LYS A C 1
ATOM 1522 O O . LYS A 1 188 ? -6.727 7.046 9.759 1.00 86.94 188 LYS A O 1
ATOM 1527 N N . LYS A 1 189 ? -7.360 8.358 11.488 1.00 89.19 189 LYS A N 1
ATOM 1528 C CA . LYS A 1 189 ? -8.804 8.124 11.394 1.00 89.19 189 LYS A CA 1
ATOM 1529 C C . LYS A 1 189 ? -9.570 9.430 11.186 1.00 89.19 189 LYS A C 1
ATOM 1531 O O . LYS A 1 189 ? -9.104 10.500 11.577 1.00 89.19 189 LYS A O 1
ATOM 1536 N N . THR A 1 190 ? -10.735 9.348 10.553 1.00 87.75 190 THR A N 1
ATOM 1537 C CA . THR A 1 190 ? -11.716 10.436 10.500 1.00 87.75 190 THR A CA 1
ATOM 1538 C C . THR A 1 190 ? -12.349 10.644 11.877 1.00 87.75 190 THR A C 1
ATOM 1540 O O . THR A 1 190 ? -12.234 9.795 12.761 1.00 87.75 190 THR A O 1
ATOM 1543 N N . ALA A 1 191 ? -13.100 11.736 12.053 1.00 83.75 191 ALA A N 1
ATOM 1544 C CA . ALA A 1 191 ? -13.897 11.960 13.264 1.00 83.75 191 ALA A CA 1
ATOM 1545 C C . ALA A 1 191 ? -14.936 10.848 13.528 1.00 83.75 191 ALA A C 1
ATOM 1547 O O . ALA A 1 191 ? -15.397 10.693 14.652 1.00 83.75 191 ALA A O 1
ATOM 1548 N N . ARG A 1 192 ? -15.294 10.061 12.501 1.00 85.50 192 ARG A N 1
ATOM 1549 C CA . ARG A 1 192 ? -16.201 8.907 12.608 1.00 85.50 192 ARG A CA 1
ATOM 1550 C C . ARG A 1 192 ? -15.478 7.597 12.946 1.00 85.50 192 ARG A C 1
ATOM 1552 O O . ARG A 1 192 ? -16.118 6.556 13.004 1.00 85.50 192 ARG A O 1
ATOM 1559 N N . GLY A 1 193 ? -14.157 7.632 13.136 1.00 84.69 193 GLY A N 1
ATOM 1560 C CA . GLY A 1 193 ? -13.342 6.451 13.423 1.00 84.69 193 GLY A CA 1
ATOM 1561 C C . GLY A 1 193 ? -12.947 5.627 12.192 1.00 84.69 193 GLY A C 1
ATOM 1562 O O . GLY A 1 193 ? -12.387 4.546 12.343 1.00 84.69 193 GLY A O 1
ATOM 1563 N N . GLU A 1 194 ? -13.198 6.115 10.975 1.00 86.62 194 GLU A N 1
ATOM 1564 C CA . GLU A 1 194 ? -12.837 5.416 9.732 1.00 86.62 194 GLU A CA 1
ATOM 1565 C C . GLU A 1 194 ? -11.372 5.678 9.372 1.00 86.62 194 GLU A C 1
ATOM 1567 O O . GLU A 1 194 ? -10.911 6.811 9.495 1.00 86.62 194 GLU A O 1
ATOM 1572 N N . PHE A 1 195 ? -10.632 4.681 8.881 1.00 89.25 195 PHE A N 1
ATOM 1573 C CA . PHE A 1 195 ? -9.254 4.899 8.426 1.00 89.25 195 PHE A CA 1
ATOM 1574 C C . PHE A 1 195 ? -9.195 5.884 7.260 1.00 89.25 195 PHE A C 1
ATOM 1576 O O . PHE A 1 195 ? -9.954 5.766 6.300 1.00 89.25 195 PHE A O 1
ATOM 1583 N N . ILE A 1 196 ? -8.253 6.826 7.315 1.00 88.88 196 ILE A N 1
ATOM 1584 C CA . ILE A 1 196 ? -8.012 7.753 6.209 1.00 88.88 196 ILE A CA 1
ATOM 1585 C C . ILE A 1 196 ? -7.313 7.000 5.079 1.00 88.88 196 ILE A C 1
ATOM 1587 O O . ILE A 1 196 ? -6.166 6.573 5.211 1.00 88.88 196 ILE A O 1
ATOM 1591 N N . LEU A 1 197 ? -8.000 6.890 3.946 1.00 89.06 197 LEU A N 1
ATOM 1592 C CA . LEU A 1 197 ? -7.530 6.187 2.759 1.00 89.06 197 LEU A CA 1
ATOM 1593 C C . LEU A 1 197 ? -7.322 7.153 1.582 1.00 89.06 197 LEU A C 1
ATOM 1595 O O . LEU A 1 197 ? -8.002 8.178 1.502 1.00 89.06 197 LEU A O 1
ATOM 1599 N N . PRO A 1 198 ? -6.447 6.817 0.618 1.00 85.69 198 PRO A N 1
ATOM 1600 C CA . PRO A 1 198 ? -6.141 7.704 -0.508 1.00 85.69 198 PRO A CA 1
ATOM 1601 C C . PRO A 1 198 ? -7.362 8.190 -1.317 1.00 85.69 198 PRO A C 1
ATOM 1603 O O . PRO A 1 198 ? -7.384 9.341 -1.730 1.00 85.69 198 PRO A O 1
ATOM 1606 N N . HIS A 1 199 ? -8.404 7.370 -1.502 1.00 82.88 199 HIS A N 1
ATOM 1607 C CA . HIS A 1 199 ? -9.616 7.729 -2.251 1.00 82.88 199 HIS A CA 1
ATOM 1608 C C . HIS A 1 199 ? -10.490 8.768 -1.535 1.00 82.88 199 HIS A C 1
ATOM 1610 O O . HIS A 1 199 ? -11.378 9.347 -2.153 1.00 82.88 199 HIS A O 1
ATOM 1616 N N . MET A 1 200 ? -10.270 8.965 -0.232 1.00 83.62 200 MET A N 1
ATOM 1617 C CA . MET A 1 200 ? -10.956 9.974 0.577 1.00 83.62 200 MET A CA 1
ATOM 1618 C C . MET A 1 200 ? -10.279 11.336 0.457 1.00 83.62 200 MET A C 1
ATOM 1620 O O . MET A 1 200 ? -10.852 12.347 0.857 1.00 83.62 200 MET A O 1
ATOM 1624 N N . LEU A 1 201 ? -9.042 11.371 -0.048 1.00 76.81 201 LEU A N 1
ATOM 1625 C CA . LEU A 1 201 ? -8.354 12.621 -0.282 1.00 76.81 201 LEU A CA 1
ATOM 1626 C C . LEU A 1 201 ? -8.780 13.214 -1.626 1.00 76.81 201 LEU A C 1
ATOM 1628 O O . LEU A 1 201 ? -8.853 12.488 -2.620 1.00 76.81 201 LEU A O 1
ATOM 1632 N N . PRO A 1 202 ? -8.995 14.538 -1.684 1.00 65.75 202 PRO A N 1
ATOM 1633 C CA . PRO A 1 202 ? -9.217 15.208 -2.951 1.00 65.75 202 PRO A CA 1
ATOM 1634 C C . PRO A 1 202 ? -8.027 14.959 -3.897 1.00 65.75 202 PRO A C 1
ATOM 1636 O O . PRO A 1 202 ? -6.890 14.803 -3.432 1.00 65.75 202 PRO A O 1
ATOM 1639 N N . PRO A 1 203 ? -8.235 14.926 -5.225 1.00 62.50 203 PRO A N 1
ATOM 1640 C CA . PRO A 1 203 ? -7.147 14.853 -6.194 1.00 62.50 203 PRO A CA 1
ATOM 1641 C C . PRO A 1 203 ? -6.063 15.900 -5.891 1.00 62.50 203 PRO A C 1
ATOM 1643 O O . PRO A 1 203 ? -6.365 17.004 -5.437 1.00 62.50 203 PRO A O 1
ATOM 1646 N N . ARG A 1 204 ? -4.781 15.606 -6.164 1.00 55.81 204 ARG A N 1
ATOM 1647 C CA . ARG A 1 204 ? -3.649 16.510 -5.835 1.00 55.81 204 ARG A CA 1
ATOM 1648 C C . ARG A 1 204 ? -3.844 17.968 -6.299 1.00 55.81 204 ARG A C 1
ATOM 1650 O O . ARG A 1 204 ? -3.320 18.880 -5.662 1.00 55.81 204 ARG A O 1
ATOM 1657 N N . GLY A 1 205 ? -4.593 18.197 -7.383 1.00 49.59 205 GLY A N 1
ATOM 1658 C CA . GLY A 1 205 ? -4.944 19.538 -7.871 1.00 49.59 205 GLY A CA 1
ATOM 1659 C C . GLY A 1 205 ? -5.910 20.309 -6.962 1.00 49.59 205 GLY A C 1
ATOM 1660 O O . GLY A 1 205 ? -5.779 21.522 -6.810 1.00 49.59 205 GLY A O 1
ATOM 1661 N N . GLU A 1 206 ? -6.832 19.617 -6.301 1.00 55.62 206 GLU A N 1
ATOM 1662 C CA . GLU A 1 206 ? -7.778 20.195 -5.344 1.00 55.62 206 GLU A CA 1
ATOM 1663 C C . GLU A 1 206 ? -7.122 20.464 -3.985 1.00 55.62 206 GLU A C 1
ATOM 1665 O O . GLU A 1 206 ? -7.411 21.485 -3.368 1.00 55.62 206 GLU A O 1
ATOM 1670 N N . TRP A 1 207 ? -6.147 19.652 -3.562 1.00 51.31 207 TRP A N 1
ATOM 1671 C CA . TRP A 1 207 ? -5.352 19.923 -2.353 1.00 51.31 207 TRP A CA 1
ATOM 1672 C C . TRP A 1 207 ? -4.612 21.260 -2.403 1.00 51.31 207 TRP A C 1
ATOM 1674 O O . TRP A 1 207 ? -4.615 21.999 -1.419 1.00 51.31 207 TRP A O 1
ATOM 1684 N N . LYS A 1 208 ? -4.011 21.600 -3.552 1.00 50.59 208 LYS A N 1
ATOM 1685 C CA . LYS A 1 208 ? -3.361 22.906 -3.743 1.00 50.59 208 LYS A CA 1
ATOM 1686 C C . LYS A 1 208 ? -4.367 24.052 -3.609 1.00 50.59 208 LYS A C 1
ATOM 1688 O O . LYS A 1 208 ? -4.050 25.057 -2.978 1.00 50.59 208 LYS A O 1
ATOM 1693 N N . ARG A 1 209 ? -5.587 23.882 -4.133 1.00 56.91 209 ARG A N 1
ATOM 1694 C CA . ARG A 1 209 ? -6.668 24.872 -4.002 1.00 56.91 209 ARG A CA 1
ATOM 1695 C C . ARG A 1 209 ? -7.145 24.993 -2.558 1.00 56.91 209 ARG A C 1
ATOM 1697 O O . ARG A 1 209 ? -7.183 26.103 -2.050 1.00 56.91 209 ARG A O 1
ATOM 1704 N N . ILE A 1 210 ? -7.403 23.882 -1.868 1.00 64.69 210 ILE A N 1
ATOM 1705 C CA . ILE A 1 210 ? -7.832 23.862 -0.459 1.00 64.69 210 ILE A CA 1
ATOM 1706 C C . ILE A 1 210 ? -6.769 24.496 0.450 1.00 64.69 210 ILE A C 1
ATOM 1708 O O . ILE A 1 210 ? -7.104 25.279 1.336 1.00 64.69 210 ILE A O 1
ATOM 1712 N N . GLN A 1 211 ? -5.481 24.220 0.220 1.00 63.50 211 GLN A N 1
ATOM 1713 C CA . GLN A 1 211 ? -4.388 24.857 0.963 1.00 63.50 211 GLN A CA 1
ATOM 1714 C C . GLN A 1 211 ? -4.292 26.359 0.681 1.00 63.50 211 GLN A C 1
ATOM 1716 O O . GLN A 1 211 ? -4.116 27.140 1.614 1.00 63.50 211 GLN A O 1
ATOM 1721 N N . GLN A 1 212 ? -4.437 26.782 -0.578 1.00 65.06 212 GLN A N 1
ATOM 1722 C CA . GLN A 1 212 ? -4.488 28.203 -0.933 1.00 65.06 212 GLN A CA 1
ATOM 1723 C C . GLN A 1 212 ? -5.700 28.902 -0.307 1.00 65.06 212 GLN A C 1
ATOM 1725 O O . GLN A 1 212 ? -5.573 30.022 0.178 1.00 65.06 212 GLN A O 1
ATOM 1730 N N . GLN A 1 213 ? -6.854 28.242 -0.270 1.00 70.88 213 GLN A N 1
ATOM 1731 C CA . GLN A 1 213 ? -8.088 28.776 0.297 1.00 70.88 213 GLN A CA 1
ATOM 1732 C C . GLN A 1 213 ? -7.998 28.888 1.823 1.00 70.88 213 GLN A C 1
ATOM 1734 O O . GLN A 1 213 ? -8.344 29.927 2.370 1.00 70.88 213 GLN A O 1
ATOM 1739 N N . ARG A 1 214 ? -7.423 27.886 2.504 1.00 71.94 214 ARG A N 1
ATOM 1740 C CA . ARG A 1 214 ? -7.108 27.955 3.941 1.00 71.94 214 ARG A CA 1
ATOM 1741 C C . ARG A 1 214 ? -6.102 29.050 4.274 1.00 71.94 214 ARG A C 1
ATOM 1743 O O . ARG A 1 214 ? -6.293 29.757 5.252 1.00 71.94 214 ARG A O 1
ATOM 1750 N N . ARG A 1 215 ? -5.049 29.217 3.466 1.00 73.00 215 ARG A N 1
ATOM 1751 C CA . ARG A 1 215 ? -4.086 30.320 3.640 1.00 73.00 215 ARG A CA 1
ATOM 1752 C C . ARG A 1 215 ? -4.751 31.685 3.467 1.00 73.00 215 ARG A C 1
ATOM 1754 O O . ARG A 1 215 ? -4.442 32.588 4.229 1.00 73.00 215 ARG A O 1
ATOM 1761 N N . LYS A 1 216 ? -5.670 31.823 2.505 1.00 73.00 216 LYS A N 1
ATOM 1762 C CA . LYS A 1 216 ? -6.461 33.047 2.310 1.00 73.00 216 LYS A CA 1
ATOM 1763 C C . LYS A 1 216 ? -7.397 33.325 3.488 1.00 73.00 216 LYS A C 1
ATOM 1765 O O . LYS A 1 216 ? -7.398 34.447 3.966 1.00 73.00 216 LYS A O 1
ATOM 1770 N N . LEU A 1 217 ? -8.113 32.314 3.979 1.00 74.62 217 LEU A N 1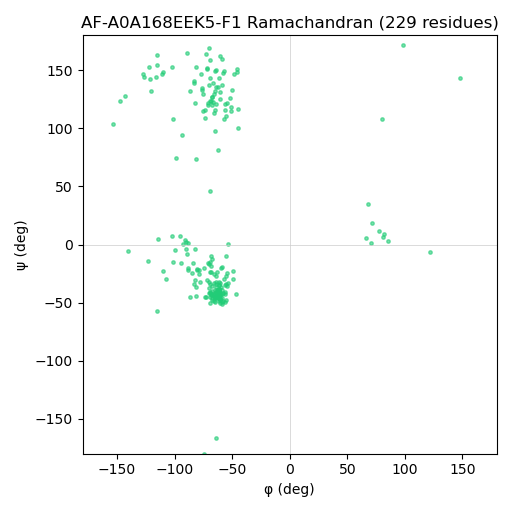
ATOM 1771 C CA . LEU A 1 217 ? -8.988 32.428 5.152 1.00 74.62 217 LEU A CA 1
ATOM 1772 C C . LEU A 1 217 ? -8.207 32.826 6.411 1.00 74.62 217 LEU A C 1
ATOM 1774 O O . LEU A 1 217 ? -8.572 33.794 7.058 1.00 74.62 217 LEU A O 1
ATOM 1778 N N . MET A 1 218 ? -7.076 32.172 6.696 1.00 69.19 218 MET A N 1
ATOM 1779 C CA . MET A 1 218 ? -6.238 32.527 7.852 1.00 69.19 218 MET A CA 1
ATOM 1780 C C . MET A 1 218 ? -5.616 33.926 7.722 1.00 69.19 218 MET A C 1
ATOM 1782 O O . MET A 1 218 ? -5.439 34.616 8.718 1.00 69.19 218 MET A O 1
ATOM 1786 N N . ALA A 1 219 ? -5.289 34.366 6.501 1.00 68.56 219 ALA A N 1
ATOM 1787 C CA . ALA A 1 219 ? -4.814 35.729 6.257 1.00 68.56 219 ALA A CA 1
ATOM 1788 C C . ALA A 1 219 ? -5.931 36.780 6.400 1.00 68.56 219 ALA A C 1
ATOM 1790 O O . ALA A 1 219 ? -5.645 37.907 6.790 1.00 68.56 219 ALA A O 1
ATOM 1791 N N . GLN A 1 220 ? -7.183 36.422 6.099 1.00 68.19 220 GLN A N 1
ATOM 1792 C CA . GLN A 1 220 ? -8.354 37.275 6.316 1.00 68.19 220 GLN A CA 1
ATOM 1793 C C . GLN A 1 220 ? -8.703 37.372 7.806 1.00 68.19 220 GLN A C 1
ATOM 1795 O O . GLN A 1 220 ? -8.849 38.478 8.309 1.00 68.19 220 GLN A O 1
ATOM 1800 N N . GLU A 1 221 ? -8.712 36.255 8.536 1.00 65.94 221 GLU A N 1
ATOM 1801 C CA . GLU A 1 221 ? -8.913 36.241 9.994 1.00 65.94 221 GLU A CA 1
ATOM 1802 C C . GLU A 1 221 ? -7.813 3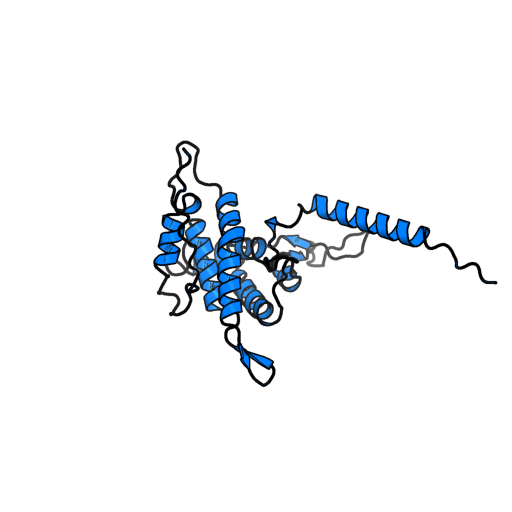7.026 10.730 1.00 65.94 221 GLU A C 1
ATOM 1804 O O . GLU A 1 221 ? -8.099 37.789 11.649 1.00 65.94 221 GLU A O 1
ATOM 1809 N N . ALA A 1 222 ? -6.554 36.921 10.290 1.00 60.53 222 ALA A N 1
ATOM 1810 C CA . ALA A 1 222 ? -5.452 37.712 10.843 1.00 60.53 222 ALA A CA 1
ATOM 1811 C C . ALA A 1 222 ? -5.547 39.216 10.515 1.00 60.53 222 ALA A C 1
ATOM 1813 O O . ALA A 1 222 ? -4.974 40.027 11.236 1.00 60.53 222 ALA A O 1
ATOM 1814 N N . ALA A 1 223 ? -6.251 39.592 9.443 1.00 58.81 223 ALA A N 1
ATOM 1815 C CA . ALA A 1 223 ? -6.504 40.988 9.088 1.00 58.81 223 ALA A CA 1
ATOM 1816 C C . ALA A 1 223 ? -7.726 41.577 9.822 1.00 58.81 223 ALA A C 1
ATOM 1818 O O . ALA A 1 223 ? -7.796 42.791 10.001 1.00 58.81 223 ALA A O 1
ATOM 1819 N N . GLU A 1 224 ? -8.669 40.736 10.260 1.00 54.81 224 GLU A N 1
ATOM 1820 C CA . GLU A 1 224 ? -9.845 41.141 11.045 1.00 54.81 224 GLU A CA 1
ATOM 1821 C C . GLU A 1 224 ? -9.535 41.329 12.541 1.00 54.81 224 GLU A C 1
ATOM 1823 O O . GLU A 1 224 ? -10.222 42.092 13.222 1.00 54.81 224 GLU A O 1
ATOM 1828 N N . ILE A 1 225 ? -8.454 40.727 13.051 1.00 54.75 225 ILE A N 1
ATOM 1829 C CA . ILE A 1 225 ? -7.892 41.046 14.372 1.00 54.75 225 ILE A CA 1
ATOM 1830 C C . ILE A 1 225 ? -7.022 42.307 14.232 1.00 54.75 225 ILE A C 1
ATOM 1832 O O . ILE A 1 225 ? -5.793 42.258 14.199 1.00 54.75 225 ILE A O 1
ATOM 1836 N N . GLY A 1 226 ? -7.679 43.459 14.087 1.00 51.53 226 GLY A N 1
ATOM 1837 C CA . GLY A 1 226 ? -7.026 44.769 14.114 1.00 51.53 226 GLY A CA 1
ATOM 1838 C C . GLY A 1 226 ? -6.313 45.040 15.451 1.00 51.53 226 GLY A C 1
ATOM 1839 O O . GLY A 1 226 ? -6.595 44.370 16.450 1.00 51.53 226 GLY A O 1
ATOM 1840 N N . PRO A 1 227 ? -5.383 46.016 15.503 1.00 48.22 227 PRO A N 1
ATOM 1841 C CA . PRO A 1 227 ? -4.602 46.278 16.702 1.00 48.22 227 PRO A CA 1
ATOM 1842 C C . PRO A 1 227 ? -5.533 46.655 17.854 1.00 48.22 227 PRO A C 1
ATOM 1844 O O . PRO A 1 227 ? -6.408 47.507 17.702 1.00 48.22 227 PRO A O 1
ATOM 1847 N N . CYS A 1 228 ? -5.324 46.015 19.005 1.00 48.88 228 CYS A N 1
ATOM 1848 C CA . CYS A 1 228 ? -5.958 46.388 20.261 1.00 48.88 228 CYS A CA 1
ATOM 1849 C C . CYS A 1 228 ? -5.733 47.892 20.476 1.00 48.88 228 CYS A C 1
ATOM 1851 O O . CYS A 1 228 ? -4.585 48.329 20.580 1.00 48.88 228 CYS A O 1
ATOM 1853 N N . ALA A 1 229 ? -6.809 48.682 20.471 1.00 49.81 229 ALA A N 1
ATOM 1854 C CA . ALA A 1 229 ? -6.746 50.096 20.798 1.00 49.81 229 ALA A CA 1
ATOM 1855 C C . ALA A 1 229 ? -6.325 50.213 22.268 1.00 49.81 229 ALA A C 1
ATOM 1857 O O . ALA A 1 229 ? -7.130 50.023 23.177 1.00 49.81 229 ALA A O 1
ATOM 1858 N N . SER A 1 230 ? -5.036 50.445 22.493 1.00 47.81 230 SER A N 1
ATOM 1859 C CA . SER A 1 230 ? -4.478 50.773 23.798 1.00 47.81 230 SER A CA 1
ATOM 1860 C C . SER A 1 230 ? -5.056 52.109 24.272 1.00 47.81 230 SER A C 1
ATOM 1862 O O . SER A 1 230 ? -4.914 53.113 23.569 1.00 47.81 230 SER A O 1
ATOM 1864 N N . CYS A 1 231 ? -5.722 52.082 25.431 1.00 39.12 231 CY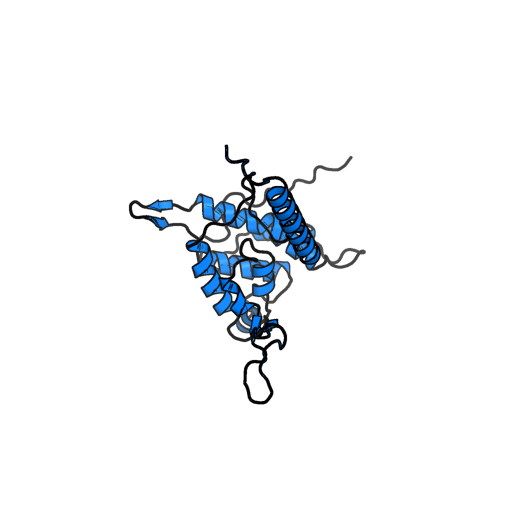S A N 1
ATOM 1865 C CA . CYS A 1 231 ? -6.038 53.252 26.251 1.00 39.12 231 CYS A CA 1
ATOM 1866 C C . CYS A 1 231 ? -4.770 53.945 26.760 1.00 39.12 231 CYS A C 1
ATOM 1868 O O . CYS A 1 231 ? -3.759 53.235 26.974 1.00 39.12 231 CYS A O 1
#

Solvent-accessible surface area (backbone atoms only — not comparable to full-atom values): 13877 Å² total; per-residue (Å²): 133,81,76,83,69,79,73,72,75,72,69,90,72,71,62,71,58,89,54,68,95,83,56,70,42,65,68,58,53,47,50,42,59,65,35,67,71,60,39,50,68,63,45,103,86,46,61,68,54,69,68,58,47,50,48,45,44,35,73,45,49,48,54,46,48,52,52,48,37,60,73,52,46,40,73,45,98,88,72,50,74,41,50,54,71,49,72,63,54,53,50,51,49,51,50,46,52,22,62,68,70,72,47,66,44,51,89,83,38,48,72,58,34,50,39,68,26,58,60,54,58,51,42,60,35,28,72,61,55,85,45,71,88,53,43,72,71,50,34,39,76,37,56,48,98,86,67,47,78,39,56,38,88,92,74,71,42,76,37,68,42,78,44,70,52,45,38,86,63,44,45,60,54,48,50,55,51,47,51,62,45,60,62,74,48,83,82,57,55,46,100,84,69,44,73,49,38,53,88,79,49,69,59,76,73,50,48,56,48,52,52,52,50,50,52,50,50,54,54,48,56,58,61,70,61,59,82,81,83,78,130